Protein AF-E1LUX3-F1 (afdb_monomer_lite)

Organism: NCBI:txid585204

Sequence (200 aa):
MYLLKSELNSGFEKSIFRSESENSVDIVNDEGTEPNSVEKDSDSKGNRDYLYRIAYVKHIKENLKLERTELFEKSEIKELEKLLNSLKEKLDIGSKVTEKNYQYAIADCIEEIRYLFKSVDYKYENELRILRYANLDPSNDKIKIDKTSGIGKLYVERENSIQIDEVIFGPKFPNPEYVTPLLKLLDKKINYKKSTIKFR

Structure (mmCIF, N/CA/C/O backbone):
data_AF-E1LUX3-F1
#
_entry.id   AF-E1LUX3-F1
#
loop_
_atom_site.group_PDB
_atom_site.id
_atom_site.type_symbol
_atom_site.label_atom_id
_atom_site.label_alt_id
_atom_site.label_comp_id
_atom_site.label_asym_id
_atom_site.label_entity_id
_atom_site.label_seq_id
_atom_site.pdbx_PDB_ins_code
_atom_site.Cartn_x
_atom_site.Cartn_y
_atom_site.Cartn_z
_atom_site.occupancy
_atom_site.B_iso_or_equiv
_atom_site.auth_seq_id
_atom_site.auth_comp_id
_atom_site.auth_asym_id
_atom_site.auth_atom_id
_atom_site.pdbx_PDB_model_num
ATOM 1 N N . MET A 1 1 ? -46.053 -35.267 4.283 1.00 33.91 1 MET A N 1
ATOM 2 C CA . MET A 1 1 ? -44.669 -34.980 4.711 1.00 33.91 1 MET A CA 1
ATOM 3 C C . MET A 1 1 ? -44.509 -33.460 4.671 1.00 33.91 1 MET A C 1
ATOM 5 O O . MET A 1 1 ? -44.602 -32.917 3.584 1.00 33.91 1 MET A O 1
ATOM 9 N N . TYR A 1 2 ? -44.503 -32.832 5.859 1.00 27.88 2 TYR A N 1
ATOM 10 C CA . TYR A 1 2 ? -44.213 -31.429 6.265 1.00 27.88 2 TYR A CA 1
ATOM 11 C C . TYR A 1 2 ? -44.130 -30.325 5.166 1.00 27.88 2 TYR A C 1
ATOM 13 O O . TYR A 1 2 ? -43.315 -30.453 4.264 1.00 27.88 2 TYR A O 1
ATOM 21 N N . LEU A 1 3 ? -44.997 -29.284 5.087 1.00 28.95 3 LEU A N 1
ATOM 22 C CA . LEU A 1 3 ? -45.127 -28.036 5.910 1.00 28.95 3 LEU A CA 1
ATOM 23 C C . LEU A 1 3 ? -43.760 -27.347 6.152 1.00 28.95 3 LEU A C 1
ATOM 25 O O . LEU A 1 3 ? -42.894 -27.975 6.740 1.00 28.95 3 LEU A O 1
ATOM 29 N N . LEU A 1 4 ? -43.462 -26.110 5.716 1.00 26.47 4 LEU A N 1
ATOM 30 C CA . LEU A 1 4 ? -44.158 -24.828 5.934 1.00 26.47 4 LEU A CA 1
ATOM 31 C C . LEU A 1 4 ? -43.726 -23.741 4.916 1.00 26.47 4 LEU A C 1
ATOM 33 O O . LEU A 1 4 ? -42.556 -23.645 4.557 1.00 26.47 4 LEU A O 1
ATOM 37 N N . LYS A 1 5 ? -44.675 -22.868 4.546 1.00 31.38 5 LYS A N 1
ATOM 38 C CA . LYS A 1 5 ? -44.425 -21.479 4.116 1.00 31.38 5 LYS A CA 1
ATOM 39 C C . LYS A 1 5 ? -43.970 -20.652 5.327 1.00 31.38 5 LYS A C 1
ATOM 41 O O . LYS A 1 5 ? -44.545 -20.809 6.401 1.00 31.38 5 LYS A O 1
ATOM 46 N N . SER A 1 6 ? -43.078 -19.688 5.118 1.00 28.38 6 SER A N 1
ATOM 47 C CA . SER A 1 6 ? -42.999 -18.485 5.955 1.00 28.38 6 SER A CA 1
ATOM 48 C C . SER A 1 6 ? -42.586 -17.285 5.106 1.00 28.38 6 SER A C 1
ATOM 50 O O . SER A 1 6 ? -41.442 -17.174 4.670 1.00 28.38 6 SER A O 1
ATOM 52 N N . GLU A 1 7 ? -43.560 -16.411 4.871 1.00 32.22 7 GLU A N 1
ATOM 53 C CA . GLU A 1 7 ? -43.361 -14.999 4.565 1.00 32.22 7 GLU A CA 1
ATOM 54 C C . GLU A 1 7 ? -42.618 -14.341 5.735 1.00 32.22 7 GLU A C 1
ATOM 56 O O . GLU A 1 7 ? -42.993 -14.538 6.890 1.00 32.22 7 GLU A O 1
ATOM 61 N N . LEU A 1 8 ? -41.602 -13.531 5.442 1.00 25.59 8 LEU A N 1
ATOM 62 C CA . LEU A 1 8 ? -41.133 -12.490 6.353 1.00 25.59 8 LEU A CA 1
ATOM 63 C C . LEU A 1 8 ? -40.978 -11.191 5.563 1.00 25.59 8 LEU A C 1
ATOM 65 O O . LEU A 1 8 ? -39.904 -10.834 5.089 1.00 25.59 8 LEU A O 1
ATOM 69 N N . ASN A 1 9 ? -42.103 -10.485 5.453 1.00 30.17 9 ASN A N 1
ATOM 70 C CA . ASN A 1 9 ? -42.103 -9.036 5.582 1.00 30.17 9 ASN A CA 1
ATOM 71 C C . ASN A 1 9 ? -41.589 -8.696 6.988 1.00 30.17 9 ASN A C 1
ATOM 73 O O . ASN A 1 9 ? -42.216 -9.066 7.978 1.00 30.17 9 ASN A O 1
ATOM 77 N N . SER A 1 10 ? -40.499 -7.943 7.084 1.00 30.36 10 SER A N 1
ATOM 78 C CA . SER A 1 10 ? -40.216 -7.136 8.270 1.00 30.36 10 SER A CA 1
ATOM 79 C C . SER A 1 10 ? -39.930 -5.714 7.812 1.00 30.36 10 SER A C 1
ATOM 81 O O . SER A 1 10 ? -38.799 -5.362 7.473 1.00 30.36 10 SER A O 1
ATOM 83 N N . GLY A 1 11 ? -40.994 -4.913 7.760 1.00 30.73 11 GLY A N 1
ATOM 84 C CA . GLY A 1 11 ? -40.878 -3.467 7.699 1.00 30.73 11 GLY A CA 1
ATOM 85 C C . GLY A 1 11 ? -40.145 -2.965 8.939 1.00 30.73 11 GLY A C 1
ATOM 86 O O . GLY A 1 11 ? -40.483 -3.329 10.062 1.00 30.73 11 GLY A O 1
ATOM 87 N N . PHE A 1 12 ? -39.147 -2.117 8.726 1.00 28.59 12 PHE A N 1
ATOM 88 C CA . PHE A 1 1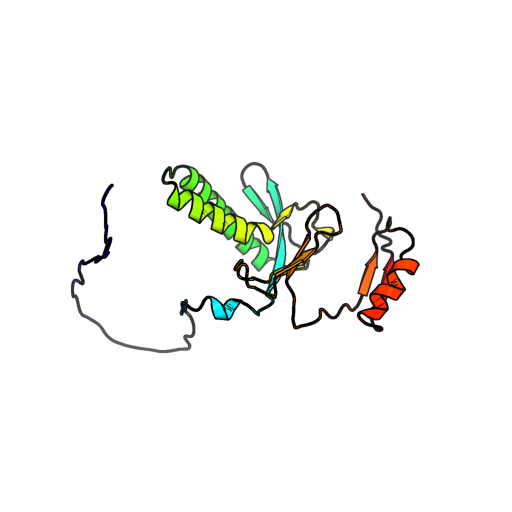2 ? -38.698 -1.177 9.740 1.00 28.59 12 PHE A CA 1
ATOM 89 C C . PHE A 1 12 ? -39.252 0.194 9.359 1.00 28.59 12 PHE A C 1
ATOM 91 O O . PHE A 1 12 ? -38.568 1.018 8.758 1.00 28.59 12 PHE A O 1
ATOM 98 N N . GLU A 1 13 ? -40.517 0.434 9.709 1.00 32.78 13 GLU A N 1
ATOM 99 C CA . GLU A 1 13 ? -40.954 1.793 10.002 1.00 32.78 13 GLU A CA 1
ATOM 100 C C . GLU A 1 13 ? -40.231 2.233 11.281 1.00 32.78 13 GLU A C 1
ATOM 102 O O . GLU A 1 13 ? -40.440 1.677 12.358 1.00 32.78 13 GLU A O 1
ATOM 107 N N . LYS A 1 14 ? -39.358 3.236 11.171 1.00 31.44 14 LYS A N 1
ATOM 108 C CA . LYS A 1 14 ? -39.012 4.093 12.306 1.00 31.44 14 LYS A CA 1
ATOM 109 C C . LYS A 1 14 ? -39.656 5.449 12.075 1.00 31.44 14 LYS A C 1
ATOM 111 O O . LYS A 1 14 ? -39.065 6.368 11.521 1.00 31.44 14 LYS A O 1
ATOM 116 N N . SER A 1 15 ? -40.899 5.535 12.529 1.00 29.48 15 SER A N 1
ATOM 117 C CA . SER A 1 15 ? -41.471 6.752 13.088 1.00 29.48 15 SER A CA 1
ATOM 118 C C . SER A 1 15 ? -40.520 7.349 14.133 1.00 29.48 15 SER A C 1
ATOM 120 O O . SER A 1 15 ? -39.972 6.575 14.920 1.00 29.48 15 SER A O 1
ATOM 122 N N . ILE A 1 16 ? -40.393 8.682 14.196 1.00 26.58 16 ILE A N 1
ATOM 123 C CA . ILE A 1 16 ? -40.659 9.516 15.395 1.00 26.58 16 ILE A CA 1
ATOM 124 C C . ILE A 1 16 ? -40.038 10.925 15.253 1.00 26.58 16 ILE A C 1
ATOM 126 O O . ILE A 1 16 ? -38.827 11.102 15.272 1.00 26.58 16 ILE A O 1
ATOM 130 N N . PHE A 1 17 ? -40.962 11.893 15.185 1.00 26.02 17 PHE A N 1
ATOM 131 C CA . PHE A 1 17 ? -40.945 13.274 15.690 1.00 26.02 17 PHE A CA 1
ATOM 132 C C . PHE A 1 17 ? -40.104 14.348 14.981 1.00 26.02 17 PHE A C 1
ATOM 134 O O . PHE A 1 17 ? -38.917 14.535 15.223 1.00 26.02 17 PHE A O 1
ATOM 141 N N . ARG A 1 18 ? -40.824 15.174 14.212 1.00 25.89 18 ARG A N 1
ATOM 142 C CA . ARG A 1 18 ? -40.464 16.554 13.885 1.00 25.89 18 ARG A CA 1
ATOM 143 C C . ARG A 1 18 ? -41.218 17.460 14.864 1.00 25.89 18 ARG A C 1
ATOM 145 O O . ARG A 1 18 ? -42.437 17.557 14.777 1.00 25.89 18 ARG A O 1
ATOM 152 N N . SER A 1 19 ? -40.516 18.060 15.822 1.00 28.06 19 SER A N 1
ATOM 153 C CA . SER A 1 19 ? -41.028 19.216 16.562 1.00 28.06 19 SER A CA 1
ATOM 154 C C . SER A 1 19 ? -40.737 20.473 15.749 1.00 28.06 19 SER A C 1
ATOM 156 O O . SER A 1 19 ? -39.587 20.732 15.390 1.00 28.06 19 SER A O 1
ATOM 158 N N . GLU A 1 20 ? -41.789 21.217 15.440 1.00 28.77 20 GLU A N 1
ATOM 159 C CA . GLU A 1 20 ? -41.740 22.553 14.860 1.00 28.77 20 GLU A CA 1
ATOM 160 C C . GLU A 1 20 ? -41.155 23.551 15.867 1.00 28.77 20 GLU A C 1
ATOM 162 O O . GLU A 1 20 ? -41.582 23.608 17.019 1.00 28.77 20 GLU A O 1
ATOM 167 N N . SER A 1 21 ? -40.218 24.379 15.413 1.00 29.88 21 SER A N 1
ATOM 168 C CA . SER A 1 21 ? -40.120 25.768 15.860 1.00 29.88 21 SER A CA 1
ATOM 169 C C . SER A 1 21 ? -39.461 26.586 14.754 1.00 29.88 21 SER A C 1
ATOM 171 O O . SER A 1 21 ? -38.297 26.370 14.412 1.00 29.88 21 SER A O 1
ATOM 173 N N . GLU A 1 22 ? -40.260 27.473 14.174 1.00 27.78 22 GLU A N 1
ATOM 174 C CA . GLU A 1 22 ? -39.907 28.476 13.176 1.00 27.78 22 GLU A CA 1
ATOM 175 C C . GLU A 1 22 ? -39.096 29.641 13.780 1.00 27.78 22 GLU A C 1
ATOM 177 O O . GLU A 1 22 ? -39.062 29.822 14.999 1.00 27.78 22 GLU A O 1
ATOM 182 N N . ASN A 1 23 ? -38.562 30.471 12.870 1.00 26.73 23 ASN A N 1
ATOM 183 C CA . ASN A 1 23 ? -37.841 31.751 13.013 1.00 26.73 23 ASN A CA 1
ATOM 184 C C . ASN A 1 23 ? -36.305 31.606 13.062 1.00 26.73 23 ASN A C 1
ATOM 186 O O . ASN A 1 23 ? -35.773 30.932 13.930 1.00 26.73 23 ASN A O 1
ATOM 190 N N . SER A 1 24 ? -35.502 32.209 12.181 1.00 28.41 24 SER A N 1
ATOM 191 C CA . SER A 1 24 ? -35.719 33.363 11.301 1.00 28.41 24 SER A CA 1
ATOM 192 C C . SER A 1 24 ? -34.680 33.414 10.165 1.00 28.41 24 SER A C 1
ATOM 194 O O . SER A 1 24 ? -33.498 33.151 10.367 1.00 28.41 24 SER A O 1
ATOM 196 N N . VAL A 1 25 ? -35.185 33.806 9.000 1.00 27.53 25 VAL A N 1
ATOM 197 C CA . VAL A 1 25 ? -34.572 34.347 7.767 1.00 27.53 25 VAL A CA 1
ATOM 198 C C . VAL A 1 25 ? -33.696 35.588 8.126 1.00 27.53 25 VAL A C 1
ATOM 200 O O . VAL A 1 25 ? -34.057 36.285 9.069 1.00 27.53 25 VAL A O 1
ATOM 203 N N . ASP A 1 26 ? -32.486 35.873 7.606 1.00 26.05 26 ASP A N 1
ATOM 204 C CA . ASP A 1 26 ? -32.101 36.246 6.227 1.00 26.05 26 ASP A CA 1
ATOM 205 C C . ASP A 1 26 ? -30.550 36.307 6.024 1.00 26.05 26 ASP A C 1
ATOM 207 O O . ASP A 1 26 ? -29.838 36.915 6.822 1.00 26.05 26 ASP A O 1
ATOM 211 N N . ILE A 1 27 ? -30.080 35.671 4.935 1.00 31.03 27 ILE A N 1
ATOM 212 C CA . ILE A 1 27 ? -29.173 36.106 3.831 1.00 31.03 27 ILE A CA 1
ATOM 213 C C . ILE A 1 27 ? -27.893 36.935 4.121 1.00 31.03 27 ILE A C 1
ATOM 215 O O . ILE A 1 27 ? -28.005 38.056 4.591 1.00 31.03 27 ILE A O 1
ATOM 219 N N . VAL A 1 28 ? -26.707 36.457 3.666 1.00 26.78 28 VAL A N 1
ATOM 220 C CA . VAL A 1 28 ? -25.905 36.980 2.510 1.00 26.78 28 VAL A CA 1
ATOM 221 C C . VAL A 1 28 ? -24.871 35.923 2.046 1.00 26.78 28 VAL A C 1
ATOM 223 O O . VAL A 1 28 ? -24.173 35.320 2.855 1.00 26.78 28 VAL A O 1
ATOM 226 N N . ASN A 1 29 ? -24.816 35.712 0.726 1.00 29.88 29 ASN A N 1
ATOM 227 C CA . ASN A 1 29 ? -24.028 34.743 -0.052 1.00 29.88 29 ASN A CA 1
ATOM 228 C C . ASN A 1 29 ? -22.505 34.997 -0.053 1.00 29.88 29 ASN A C 1
ATOM 230 O O . ASN A 1 29 ? -22.117 36.159 -0.126 1.00 29.88 29 ASN A O 1
ATOM 234 N N . ASP A 1 30 ? -21.681 33.936 -0.134 1.00 27.03 30 ASP A N 1
ATOM 235 C CA . ASP A 1 30 ? -20.764 33.727 -1.277 1.00 27.03 30 ASP A CA 1
ATOM 236 C C . ASP A 1 30 ? -20.200 32.282 -1.338 1.00 27.03 30 ASP A C 1
ATOM 238 O O . ASP A 1 30 ? -19.842 31.702 -0.316 1.00 27.03 30 ASP A O 1
ATOM 242 N N . GLU A 1 31 ? -20.187 31.720 -2.550 1.00 31.59 31 GLU A N 1
ATOM 243 C CA . GLU A 1 31 ? -19.568 30.466 -3.037 1.00 31.59 31 GLU A CA 1
ATOM 244 C C . GLU A 1 31 ? -19.538 29.215 -2.131 1.00 31.59 31 GLU A C 1
ATOM 246 O O . GLU A 1 31 ? -18.510 28.777 -1.613 1.00 31.59 31 GLU A O 1
ATOM 251 N N . GLY A 1 32 ? -20.684 28.534 -2.065 1.00 28.12 32 GLY A N 1
ATOM 252 C CA . GLY A 1 32 ? -20.757 27.123 -1.700 1.00 28.12 32 GLY A CA 1
ATOM 253 C C . GLY A 1 32 ? -20.741 26.221 -2.933 1.00 28.12 32 GLY A C 1
ATOM 254 O O . GLY A 1 32 ? -21.602 26.342 -3.800 1.00 28.12 32 GLY A O 1
ATOM 255 N N . THR A 1 33 ? -19.840 25.242 -2.977 1.00 29.11 33 THR A N 1
ATOM 256 C CA . THR A 1 33 ? -20.206 23.892 -3.429 1.00 29.11 33 THR A CA 1
ATOM 257 C C . THR A 1 33 ? -19.330 22.866 -2.724 1.00 29.11 33 THR A C 1
ATOM 259 O O . THR A 1 33 ? -18.200 22.622 -3.119 1.00 29.11 33 THR A O 1
ATOM 262 N N . GLU A 1 34 ? -19.875 22.315 -1.648 1.00 41.22 34 GLU A N 1
ATOM 263 C CA . GLU A 1 34 ? -19.852 20.911 -1.212 1.00 41.22 34 GLU A CA 1
ATOM 264 C C . GLU A 1 34 ? -20.734 20.900 0.054 1.00 41.22 34 GLU A C 1
ATOM 266 O O . GLU A 1 34 ? -20.631 21.841 0.848 1.00 41.22 34 GLU A O 1
ATOM 271 N N . PRO A 1 35 ? -21.639 19.920 0.259 1.00 40.66 35 PRO A N 1
ATOM 272 C CA . PRO A 1 35 ? -21.226 18.518 0.293 1.00 40.66 35 PRO A CA 1
ATOM 273 C C . PRO A 1 35 ? -22.259 17.477 -0.202 1.00 40.66 35 PRO A C 1
ATOM 275 O O . PRO A 1 35 ? -23.469 17.669 -0.148 1.00 40.66 35 PRO A O 1
ATOM 278 N N . ASN A 1 36 ? -21.737 16.299 -0.553 1.00 37.62 36 ASN A N 1
ATOM 279 C CA . ASN A 1 36 ? -22.378 14.979 -0.458 1.00 37.62 36 ASN A CA 1
ATOM 280 C C . ASN A 1 36 ? -23.752 14.760 -1.128 1.00 37.62 36 ASN A C 1
ATOM 282 O O . ASN A 1 36 ? -24.799 14.898 -0.496 1.00 37.62 36 ASN A O 1
ATOM 286 N N . SER A 1 37 ? -23.738 14.126 -2.302 1.00 34.12 37 SER A N 1
ATOM 287 C CA . SER A 1 37 ? -24.683 13.043 -2.595 1.00 34.12 37 SER A CA 1
ATOM 288 C C . SER A 1 37 ? -23.919 11.716 -2.634 1.00 34.12 37 SER A C 1
ATOM 290 O O . SER A 1 37 ? -23.238 11.366 -3.594 1.00 34.12 37 SER A O 1
ATOM 292 N N . VAL A 1 38 ? -24.006 10.954 -1.540 1.00 43.28 38 VAL A N 1
ATOM 293 C CA . VAL A 1 38 ? -23.711 9.515 -1.569 1.00 43.28 38 VAL A CA 1
ATOM 294 C C . VAL A 1 38 ? -24.867 8.871 -2.330 1.00 43.28 38 VAL A C 1
ATOM 296 O O . VAL A 1 38 ? -25.843 8.405 -1.743 1.00 43.28 38 VAL A O 1
ATOM 299 N N . GLU A 1 39 ? -24.799 8.939 -3.656 1.00 33.28 39 GLU A N 1
ATOM 300 C CA . GLU A 1 39 ? -25.717 8.229 -4.531 1.00 33.28 39 GLU A CA 1
ATOM 301 C C . GLU A 1 39 ? -25.454 6.731 -4.409 1.00 33.28 39 GLU A C 1
ATOM 303 O O . GLU A 1 39 ? -24.336 6.229 -4.569 1.00 33.28 39 GLU A O 1
ATOM 308 N N . LYS A 1 40 ? -26.529 6.019 -4.074 1.00 37.97 40 LYS A N 1
ATOM 309 C CA . LYS A 1 40 ? -26.645 4.571 -4.175 1.00 37.97 40 LYS A CA 1
ATOM 310 C C . LYS A 1 40 ? -26.607 4.178 -5.653 1.00 37.97 40 LYS A C 1
ATOM 312 O O . LYS A 1 40 ? -27.642 3.859 -6.206 1.00 37.97 40 LYS A O 1
ATOM 317 N N . ASP A 1 41 ? -25.418 4.183 -6.239 1.00 33.47 41 ASP A N 1
ATOM 318 C CA . ASP A 1 41 ? -25.104 3.492 -7.489 1.00 33.47 41 ASP A CA 1
ATOM 319 C C . ASP A 1 41 ? -23.702 2.896 -7.350 1.00 33.47 41 ASP A C 1
ATOM 321 O O . ASP A 1 41 ? -22.679 3.496 -7.703 1.00 33.47 41 ASP A O 1
ATOM 325 N N . SER A 1 42 ? -23.651 1.683 -6.795 1.00 44.97 42 SER A N 1
ATOM 326 C CA . SER A 1 42 ? -22.441 0.856 -6.704 1.00 44.97 42 SER A CA 1
ATOM 327 C C . SER A 1 42 ? -21.799 0.570 -8.068 1.00 44.97 42 SER A C 1
ATOM 329 O O . SER A 1 42 ? -20.633 0.180 -8.120 1.00 44.97 42 SER A O 1
ATOM 331 N N . ASP A 1 43 ? -22.513 0.830 -9.164 1.00 43.16 43 ASP A N 1
ATOM 332 C CA . ASP A 1 43 ? -22.042 0.629 -10.534 1.00 43.16 43 ASP A CA 1
ATOM 333 C C . ASP A 1 43 ? -21.101 1.753 -11.016 1.00 43.16 43 ASP A C 1
ATOM 335 O O . ASP A 1 43 ? -20.251 1.532 -11.881 1.00 43.16 43 ASP A O 1
ATOM 339 N N . SER A 1 44 ? -21.142 2.944 -10.401 1.00 48.31 44 SER A N 1
ATOM 340 C CA . SER A 1 44 ? -20.337 4.110 -10.822 1.00 48.31 44 SER A CA 1
ATOM 341 C C . SER A 1 44 ? -18.900 4.148 -10.260 1.00 48.31 44 SER A C 1
ATOM 343 O O . SER A 1 44 ? -18.071 4.971 -10.675 1.00 48.31 44 SER A O 1
ATOM 345 N N . LYS A 1 45 ? -18.558 3.259 -9.315 1.00 53.00 45 LYS A N 1
ATOM 346 C CA . LYS A 1 45 ? -17.171 3.078 -8.832 1.00 53.00 45 LYS A CA 1
ATOM 347 C C . LYS A 1 45 ? -16.361 2.092 -9.685 1.00 53.00 45 LYS A C 1
ATOM 349 O O . LYS A 1 45 ? -15.137 2.088 -9.591 1.00 53.00 45 LYS A O 1
ATOM 354 N N . GLY A 1 46 ? -17.010 1.288 -10.533 1.00 54.06 46 GLY A N 1
ATOM 355 C CA . GLY A 1 46 ? -16.434 0.064 -11.109 1.00 54.06 46 GLY A CA 1
ATOM 356 C C . GLY A 1 46 ? -15.339 0.219 -12.173 1.00 54.06 46 GLY A C 1
ATOM 357 O O . GLY A 1 46 ? -14.769 -0.789 -12.584 1.00 54.06 46 GLY A O 1
ATOM 358 N N . ASN A 1 47 ? -15.029 1.437 -12.629 1.00 60.06 47 ASN A N 1
ATOM 359 C CA . ASN A 1 47 ? -14.083 1.669 -13.732 1.00 60.06 47 ASN A CA 1
ATOM 360 C C . ASN A 1 47 ? -13.084 2.813 -13.494 1.00 60.06 47 ASN A C 1
ATOM 362 O O . ASN A 1 47 ? -12.383 3.205 -14.425 1.00 60.06 47 ASN A O 1
ATOM 366 N N . ARG A 1 48 ? -13.002 3.367 -12.278 1.00 68.94 48 ARG A N 1
ATOM 367 C CA . ARG A 1 48 ? -12.039 4.435 -11.976 1.00 68.94 48 ARG A CA 1
ATOM 368 C C . ARG A 1 48 ? -10.813 3.867 -11.280 1.00 68.94 48 ARG A C 1
ATOM 370 O O . ARG A 1 48 ? -10.917 3.189 -10.262 1.00 68.94 48 ARG A O 1
ATOM 377 N N . ASP A 1 49 ? -9.658 4.165 -11.857 1.00 76.38 49 ASP A N 1
ATOM 378 C CA . ASP A 1 49 ? -8.369 3.885 -11.249 1.00 76.38 49 ASP A CA 1
ATOM 379 C C . ASP A 1 49 ? -8.024 5.059 -10.326 1.00 76.38 49 ASP A C 1
ATOM 381 O O . ASP A 1 49 ? -7.923 6.201 -10.778 1.00 76.38 49 ASP A O 1
ATOM 385 N N . TYR A 1 50 ? -7.854 4.787 -9.035 1.00 79.50 50 TYR A N 1
ATOM 386 C CA . TYR A 1 50 ? -7.490 5.809 -8.057 1.00 79.50 50 TYR A CA 1
ATOM 387 C C . TYR A 1 50 ? -6.022 5.654 -7.679 1.00 79.50 50 TYR A C 1
ATOM 389 O O . TYR A 1 50 ? -5.596 4.578 -7.254 1.00 79.50 50 TYR A O 1
ATOM 397 N N . LEU A 1 51 ? -5.253 6.732 -7.839 1.00 85.25 51 LEU A N 1
ATOM 398 C CA . LEU A 1 51 ? -3.854 6.787 -7.436 1.00 85.25 51 LEU A CA 1
ATOM 399 C C . LEU A 1 51 ? -3.755 7.236 -5.977 1.00 85.25 51 LEU A C 1
ATOM 401 O O . LEU A 1 51 ? -4.160 8.340 -5.621 1.00 85.25 51 LEU A O 1
ATOM 405 N N . TYR A 1 52 ? -3.172 6.386 -5.146 1.00 89.25 52 TYR A N 1
ATOM 406 C CA . TYR A 1 52 ? -2.972 6.612 -3.727 1.00 89.25 52 TYR A CA 1
ATOM 407 C C . TYR A 1 52 ? -1.495 6.792 -3.398 1.00 89.25 52 TYR A C 1
ATOM 409 O O . TYR A 1 52 ? -0.628 6.077 -3.908 1.00 89.25 52 TYR A O 1
ATOM 417 N N . ARG A 1 53 ? -1.233 7.728 -2.484 1.00 92.06 53 ARG A N 1
ATOM 418 C CA . ARG A 1 53 ? 0.075 7.949 -1.864 1.00 92.06 53 ARG A CA 1
ATOM 419 C C . ARG A 1 53 ? 0.181 7.115 -0.594 1.00 92.06 53 ARG A C 1
ATOM 421 O O . ARG A 1 53 ? -0.750 7.121 0.209 1.00 92.06 53 ARG A O 1
ATOM 428 N N . ILE A 1 54 ? 1.305 6.430 -0.398 1.00 93.19 54 ILE A N 1
ATOM 429 C CA . ILE A 1 54 ? 1.513 5.588 0.783 1.00 93.19 54 ILE A CA 1
ATOM 430 C C . ILE A 1 54 ? 2.203 6.368 1.893 1.00 93.19 54 ILE A C 1
ATOM 432 O O . ILE A 1 54 ? 3.287 6.922 1.708 1.00 93.19 54 ILE A O 1
ATOM 436 N N . ALA A 1 55 ? 1.569 6.389 3.065 1.00 94.19 55 ALA A N 1
ATOM 437 C CA . ALA A 1 55 ? 2.126 6.991 4.265 1.00 94.19 55 ALA A CA 1
ATOM 438 C C . ALA A 1 55 ? 2.946 5.965 5.060 1.00 94.19 55 ALA A C 1
ATOM 440 O O . ALA A 1 55 ? 2.552 4.811 5.249 1.00 94.19 55 ALA A O 1
ATOM 441 N N . TYR A 1 56 ? 4.100 6.400 5.560 1.00 94.06 56 TYR A N 1
ATOM 442 C CA . TYR A 1 56 ? 5.046 5.524 6.239 1.00 94.06 56 TYR A CA 1
ATOM 443 C C . TYR A 1 56 ? 4.973 5.711 7.749 1.00 94.06 56 TYR A C 1
ATOM 445 O O . TYR A 1 56 ? 5.314 6.767 8.284 1.00 94.06 56 TYR A O 1
ATOM 453 N N . VAL A 1 57 ? 4.524 4.666 8.434 1.00 92.69 57 VAL A N 1
ATOM 454 C CA . VAL A 1 57 ? 4.243 4.665 9.866 1.00 92.69 57 VAL A CA 1
ATOM 455 C C . VAL A 1 57 ? 5.458 4.169 10.634 1.00 92.69 57 VAL A C 1
ATOM 457 O O . VAL A 1 57 ? 6.026 3.112 10.348 1.00 92.69 57 VAL A O 1
ATOM 460 N N . LYS A 1 58 ? 5.823 4.916 11.670 1.00 90.38 58 LYS A N 1
ATOM 461 C CA . LYS A 1 58 ? 6.760 4.509 12.706 1.00 90.38 58 LYS A CA 1
ATOM 462 C C . LYS A 1 58 ? 5.984 4.281 13.996 1.00 90.38 58 LYS A C 1
ATOM 464 O O . LYS A 1 58 ? 5.400 5.210 14.552 1.00 90.38 58 LYS A O 1
ATOM 469 N N . HIS A 1 59 ? 6.007 3.047 14.487 1.00 77.62 59 HIS A N 1
ATOM 470 C CA . HIS A 1 59 ? 5.416 2.731 15.780 1.00 77.62 59 HIS A CA 1
ATOM 471 C C . HIS A 1 59 ? 6.333 3.240 16.897 1.00 77.62 59 HIS A C 1
ATOM 473 O O . HIS A 1 59 ? 7.464 2.771 17.045 1.00 77.62 59 HIS A O 1
ATOM 479 N N . ILE A 1 60 ? 5.866 4.207 17.686 1.00 75.56 60 ILE A N 1
ATOM 480 C CA . ILE A 1 60 ? 6.607 4.729 18.835 1.00 75.56 60 ILE A CA 1
ATOM 481 C C . ILE A 1 60 ? 5.735 4.524 20.062 1.00 75.56 60 ILE A C 1
ATOM 483 O O . ILE A 1 60 ? 4.896 5.367 20.324 1.00 75.56 60 ILE A O 1
ATOM 487 N N . LYS A 1 61 ? 5.959 3.424 20.797 1.00 69.38 61 LYS A N 1
ATOM 488 C CA . LYS A 1 61 ? 5.310 3.024 22.068 1.00 69.38 61 LYS A CA 1
ATOM 489 C C . LYS A 1 61 ? 3.830 3.428 22.235 1.00 69.38 61 LYS A C 1
ATOM 491 O O . LYS A 1 61 ? 2.980 2.554 22.169 1.00 69.38 61 LYS A O 1
ATOM 496 N N . GLU A 1 62 ? 3.540 4.703 22.475 1.00 70.81 62 GLU A N 1
ATOM 497 C CA . GLU A 1 62 ? 2.209 5.245 22.766 1.00 70.81 62 GLU A CA 1
ATOM 498 C C . GLU A 1 62 ? 1.490 5.856 21.545 1.00 70.81 62 GLU A C 1
ATOM 500 O O . GLU A 1 62 ? 0.262 5.786 21.477 1.00 70.81 62 GLU A O 1
ATOM 505 N N . ASN A 1 63 ? 2.225 6.385 20.556 1.00 77.75 63 ASN A N 1
ATOM 506 C CA . ASN A 1 63 ? 1.666 7.125 19.419 1.00 77.75 63 ASN A CA 1
ATOM 507 C C . ASN A 1 63 ? 2.144 6.597 18.061 1.00 77.75 63 ASN A C 1
ATOM 509 O O . ASN A 1 63 ? 3.256 6.075 17.901 1.00 77.75 63 ASN A O 1
ATOM 513 N N . LEU A 1 64 ? 1.295 6.789 17.054 1.00 87.38 64 LEU A N 1
ATOM 514 C CA . LEU A 1 64 ? 1.648 6.566 15.661 1.00 87.38 64 LEU A CA 1
ATOM 515 C C . LEU A 1 64 ? 2.290 7.842 15.130 1.00 87.38 64 LEU A C 1
ATOM 517 O O . LEU A 1 64 ? 1.684 8.912 15.174 1.00 87.38 64 LEU A O 1
ATOM 521 N N . LYS A 1 65 ? 3.522 7.728 14.634 1.00 92.56 65 LYS A N 1
ATOM 522 C CA . LYS A 1 65 ? 4.218 8.834 13.979 1.00 92.56 65 LYS A CA 1
ATOM 523 C C . LYS A 1 65 ? 4.352 8.545 12.497 1.00 92.56 65 LYS A C 1
ATOM 525 O O . LYS A 1 65 ? 4.675 7.416 12.125 1.00 92.56 65 LYS A O 1
ATOM 530 N N . LEU A 1 66 ? 4.153 9.557 11.665 1.00 93.50 66 LEU A N 1
ATOM 531 C CA . LEU A 1 66 ? 4.363 9.441 10.231 1.00 93.50 66 LEU A CA 1
ATOM 532 C C . LEU A 1 66 ? 5.706 10.054 9.843 1.00 93.50 66 LEU A C 1
ATOM 534 O O . LEU A 1 66 ? 6.084 11.141 10.283 1.00 93.50 66 LEU A O 1
ATOM 538 N N . GLU A 1 67 ? 6.455 9.336 9.017 1.00 91.69 67 GLU A N 1
ATOM 539 C CA . GLU A 1 67 ? 7.672 9.865 8.421 1.00 91.69 67 GLU A CA 1
ATOM 540 C C . GLU A 1 67 ? 7.314 10.633 7.149 1.00 91.69 67 GLU A C 1
ATOM 542 O O . GLU A 1 67 ? 6.629 10.121 6.263 1.00 91.69 67 GLU A O 1
ATOM 547 N N . ARG A 1 68 ? 7.818 11.864 7.038 1.00 90.62 68 ARG A N 1
ATOM 548 C CA . ARG A 1 68 ? 7.658 12.653 5.819 1.00 90.62 68 ARG A CA 1
ATOM 549 C C . ARG A 1 68 ? 8.497 12.060 4.685 1.00 90.62 68 ARG A C 1
ATOM 551 O O . ARG A 1 68 ? 9.703 11.873 4.840 1.00 90.62 68 ARG A O 1
ATOM 558 N N . THR A 1 69 ? 7.863 11.865 3.536 1.00 89.31 69 THR A N 1
ATOM 559 C CA . THR A 1 69 ? 8.511 11.547 2.257 1.00 89.31 69 THR A CA 1
ATOM 560 C C . THR A 1 69 ? 8.310 12.686 1.260 1.00 89.31 69 THR A C 1
ATOM 562 O O . THR A 1 69 ? 7.676 13.695 1.570 1.00 89.31 69 THR A O 1
ATOM 565 N N . GLU A 1 70 ? 8.851 12.531 0.055 1.00 88.38 70 GLU A N 1
ATOM 566 C CA . GLU A 1 70 ? 8.677 13.488 -1.045 1.00 88.38 70 GLU A CA 1
ATOM 567 C C . GLU A 1 70 ? 7.228 13.546 -1.555 1.00 88.38 70 GLU A C 1
ATOM 569 O O . GLU A 1 70 ? 6.837 14.528 -2.174 1.00 88.38 70 GLU A O 1
ATOM 574 N N . LEU A 1 71 ? 6.413 12.528 -1.246 1.00 89.56 71 LEU A N 1
ATOM 575 C CA . LEU A 1 71 ? 5.015 12.442 -1.673 1.00 89.56 71 LEU A CA 1
ATOM 576 C C . LEU A 1 71 ? 4.070 13.355 -0.876 1.00 89.56 71 LEU A C 1
ATOM 578 O O . LEU A 1 71 ? 2.933 13.556 -1.302 1.00 89.56 71 LEU A O 1
ATOM 582 N N . PHE A 1 72 ? 4.507 13.876 0.276 1.00 93.12 72 PHE A N 1
ATOM 583 C CA . PHE A 1 72 ? 3.661 14.653 1.180 1.00 93.12 72 PHE A CA 1
ATOM 584 C C . PHE A 1 72 ? 4.299 15.980 1.585 1.00 93.12 72 PHE A C 1
ATOM 586 O O . PHE A 1 72 ? 5.474 16.076 1.983 1.00 93.12 72 PHE A O 1
ATOM 593 N N . GLU A 1 73 ? 3.475 17.019 1.591 1.00 94.31 73 GLU A N 1
ATOM 594 C CA . GLU A 1 73 ? 3.834 18.274 2.219 1.00 94.31 73 GLU A CA 1
ATOM 595 C C . GLU A 1 73 ? 3.929 18.133 3.743 1.00 94.31 73 GLU A C 1
ATOM 597 O O . GLU A 1 73 ? 3.388 17.225 4.381 1.00 94.31 73 GLU A O 1
ATOM 602 N N . LYS A 1 74 ? 4.655 19.065 4.367 1.00 93.94 74 LYS A N 1
ATOM 603 C CA . LYS A 1 74 ? 4.844 19.059 5.824 1.00 93.94 74 LYS A CA 1
ATOM 604 C C . LYS A 1 74 ? 3.536 19.330 6.581 1.00 93.94 74 LYS A C 1
ATOM 606 O O . LYS A 1 74 ? 3.405 18.891 7.721 1.00 93.94 74 LYS A O 1
ATOM 611 N N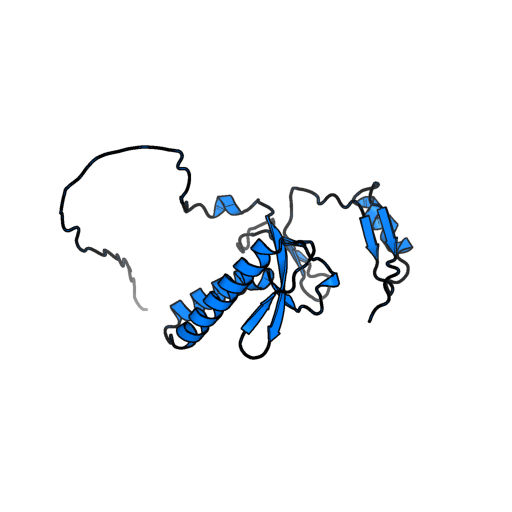 . SER A 1 75 ? 2.624 20.098 5.995 1.00 94.88 75 SER A N 1
ATOM 612 C CA . SER A 1 75 ? 1.271 20.357 6.504 1.00 94.88 75 SER A CA 1
ATOM 613 C C . SER A 1 75 ? 0.424 19.088 6.431 1.00 94.88 75 SER A C 1
ATOM 615 O O . SER A 1 75 ? -0.045 18.626 7.468 1.00 94.88 75 SER A O 1
ATOM 617 N N . GLU A 1 76 ? 0.338 18.482 5.244 1.00 94.88 76 GLU A N 1
ATOM 618 C CA . GLU A 1 76 ? -0.434 17.258 4.989 1.00 94.88 76 GLU A CA 1
ATOM 619 C C . GLU A 1 76 ? -0.042 16.124 5.942 1.00 94.88 76 GLU A C 1
ATOM 621 O O . GLU A 1 76 ? -0.901 15.519 6.580 1.00 94.88 76 GLU A O 1
ATOM 626 N N . ILE A 1 77 ? 1.262 15.855 6.102 1.00 94.06 77 ILE A N 1
ATOM 627 C CA . ILE A 1 77 ? 1.717 14.741 6.948 1.00 94.06 77 ILE A CA 1
ATOM 628 C C . ILE A 1 77 ? 1.364 14.953 8.426 1.00 94.06 77 ILE A C 1
ATOM 630 O O . ILE A 1 77 ? 1.039 13.999 9.129 1.00 94.06 77 ILE A O 1
ATOM 634 N N . LYS A 1 78 ? 1.392 16.205 8.902 1.00 94.06 78 LYS A N 1
ATOM 635 C CA . LYS A 1 78 ? 1.020 16.549 10.281 1.00 94.06 78 LYS A CA 1
ATOM 636 C C . LYS A 1 78 ? -0.473 16.374 10.515 1.00 94.06 78 LYS A C 1
ATOM 638 O O . LYS A 1 78 ? -0.872 15.898 11.575 1.00 94.06 78 LYS A O 1
ATOM 643 N N . GLU A 1 79 ? -1.286 16.786 9.551 1.00 95.56 79 GLU A N 1
ATOM 644 C CA . GLU A 1 79 ? -2.732 16.621 9.624 1.00 95.56 79 GLU A CA 1
ATOM 645 C C . GLU A 1 79 ? -3.115 15.139 9.590 1.00 95.56 79 GLU A C 1
ATOM 647 O O . GLU A 1 79 ? -3.867 14.682 10.451 1.00 95.56 79 GLU A O 1
ATOM 652 N N . LEU A 1 80 ? -2.507 14.362 8.689 1.00 94.38 80 LEU A N 1
ATOM 653 C CA . LEU A 1 80 ? -2.716 12.920 8.608 1.00 94.38 80 LEU A CA 1
ATOM 654 C C . LEU A 1 80 ? -2.294 12.203 9.900 1.00 94.38 80 LEU A C 1
ATOM 656 O O . LEU A 1 80 ? -3.015 11.332 10.379 1.00 94.38 80 LEU A O 1
ATOM 660 N N . GLU A 1 81 ? -1.171 12.594 10.509 1.00 93.62 81 GLU A N 1
ATOM 661 C CA . GLU A 1 81 ? -0.731 12.053 11.803 1.00 93.62 81 GLU A CA 1
ATOM 662 C C . GLU A 1 81 ? -1.737 12.367 12.924 1.00 93.62 81 GLU A C 1
ATOM 664 O O . GLU A 1 81 ? -2.038 11.501 13.749 1.00 93.62 81 GLU A O 1
ATOM 669 N N . LYS A 1 82 ? -2.311 13.577 12.938 1.00 94.00 82 LYS A N 1
ATOM 670 C CA . LYS A 1 82 ? -3.358 13.958 13.898 1.00 94.00 82 LYS A CA 1
ATOM 671 C C . LYS A 1 82 ? -4.626 13.121 13.707 1.00 94.00 82 LYS A C 1
ATOM 673 O O . LYS A 1 82 ? -5.172 12.616 14.689 1.00 94.00 82 LYS A O 1
ATOM 678 N N . LEU A 1 83 ? -5.081 12.954 12.464 1.00 94.25 83 LEU A N 1
ATOM 679 C CA . LEU A 1 83 ? -6.253 12.137 12.137 1.00 94.25 83 LEU A CA 1
ATOM 680 C C . LEU A 1 83 ? -6.035 10.668 12.512 1.00 94.25 83 LEU A C 1
ATOM 682 O O . LEU A 1 83 ? -6.915 10.056 13.113 1.00 94.25 83 LEU A O 1
ATOM 686 N N . LEU A 1 84 ? -4.852 10.120 12.226 1.00 92.12 84 LEU A N 1
ATOM 687 C CA . LEU A 1 84 ? -4.512 8.731 12.525 1.00 92.12 84 LEU A CA 1
ATOM 688 C C . LEU A 1 84 ? -4.476 8.455 14.035 1.00 92.12 84 LEU A C 1
ATOM 690 O O . LEU A 1 84 ? -5.002 7.438 14.484 1.00 92.12 84 LEU A O 1
ATOM 694 N N . ASN A 1 85 ? -3.907 9.363 14.833 1.00 90.94 85 ASN A N 1
ATOM 695 C CA . ASN A 1 85 ? -3.920 9.217 16.290 1.00 90.94 85 ASN A CA 1
ATOM 696 C C . ASN A 1 85 ? -5.332 9.398 16.872 1.00 90.94 85 ASN A C 1
ATOM 698 O O . ASN A 1 85 ? -5.724 8.625 17.741 1.00 90.94 85 ASN A O 1
ATOM 702 N N . SER A 1 86 ? -6.141 10.322 16.338 1.00 91.50 86 SER A N 1
ATOM 703 C CA . SER A 1 86 ? -7.553 10.442 16.738 1.00 91.50 86 SER A CA 1
ATOM 704 C C . SER A 1 86 ? -8.358 9.182 16.400 1.00 91.50 86 SER A C 1
ATOM 706 O O . SER A 1 86 ? -9.194 8.745 17.191 1.00 91.50 86 SER A O 1
ATOM 708 N N . LEU A 1 87 ? -8.090 8.564 15.245 1.00 90.31 87 LEU A N 1
ATOM 709 C CA . LEU A 1 87 ? -8.677 7.279 14.883 1.00 90.31 87 LEU A CA 1
ATOM 710 C C . LEU A 1 87 ? -8.249 6.189 15.872 1.00 90.31 87 LEU A C 1
ATOM 712 O O . LEU A 1 87 ? -9.114 5.487 16.383 1.00 90.31 87 LEU A O 1
ATOM 716 N N . LYS A 1 88 ? -6.953 6.082 16.194 1.00 88.00 88 LYS A N 1
ATOM 717 C CA . LYS A 1 88 ? -6.443 5.128 17.193 1.00 88.00 88 LYS A CA 1
ATOM 718 C C . LYS A 1 88 ? -7.163 5.272 18.535 1.00 88.00 88 LYS A C 1
ATOM 720 O O . LYS A 1 88 ? -7.644 4.276 19.057 1.00 88.00 88 LYS A O 1
ATOM 725 N N . GLU A 1 89 ? -7.304 6.486 19.061 1.00 88.56 89 GLU A N 1
ATOM 726 C CA . GLU A 1 89 ? -8.025 6.730 20.321 1.00 88.56 89 GLU A CA 1
ATOM 727 C C . GLU A 1 89 ? -9.487 6.267 20.251 1.00 88.56 89 GLU A C 1
ATOM 729 O O . GLU A 1 89 ? -9.986 5.600 21.161 1.00 88.56 89 GLU A O 1
ATOM 734 N N . LYS A 1 90 ? -10.180 6.575 19.148 1.00 87.06 90 LYS A N 1
ATOM 735 C CA . LYS A 1 90 ? -11.564 6.132 18.931 1.00 87.06 90 LYS A CA 1
ATOM 736 C C . LYS A 1 90 ? -11.672 4.613 18.812 1.00 87.06 90 LYS A C 1
ATOM 738 O O . LYS A 1 90 ? -12.646 4.052 19.303 1.00 87.06 90 LYS A O 1
ATOM 743 N N . LEU A 1 91 ? -10.694 3.948 18.199 1.00 86.44 91 LEU A N 1
ATOM 744 C CA . LEU A 1 91 ? -10.634 2.487 18.110 1.00 86.44 91 LEU A CA 1
ATOM 745 C C . LEU A 1 91 ? -10.308 1.845 19.458 1.00 86.44 91 LEU A C 1
ATOM 747 O O . LEU A 1 91 ? -10.916 0.836 19.795 1.00 86.44 91 LEU A O 1
ATOM 751 N N . ASP A 1 92 ? -9.416 2.436 20.252 1.00 83.19 92 ASP A N 1
ATOM 752 C CA . ASP A 1 92 ? -9.110 1.974 21.609 1.00 83.19 92 ASP A CA 1
ATOM 753 C C . ASP A 1 92 ? -10.384 2.024 22.479 1.00 83.19 92 ASP A C 1
ATOM 755 O O . ASP A 1 92 ? -10.675 1.086 23.223 1.00 83.19 92 ASP A O 1
ATOM 759 N N . ILE A 1 93 ? -11.216 3.063 22.330 1.00 78.44 93 ILE A N 1
ATOM 760 C CA . ILE A 1 93 ? -12.553 3.130 22.948 1.00 78.44 93 ILE A CA 1
ATOM 761 C C . ILE A 1 93 ? -13.499 2.091 22.326 1.00 78.44 93 ILE A C 1
ATOM 763 O O . ILE A 1 93 ? -14.168 1.357 23.054 1.00 78.44 93 ILE A O 1
ATOM 767 N N . GLY A 1 94 ? -13.536 2.007 20.994 1.00 72.12 94 GLY A N 1
ATOM 768 C CA . GLY A 1 94 ? -14.374 1.088 20.222 1.00 72.12 94 GLY A CA 1
ATOM 769 C C . GLY A 1 94 ? -14.078 -0.389 20.484 1.00 72.12 94 GLY A C 1
ATOM 770 O O . GLY A 1 94 ? -14.980 -1.211 20.390 1.00 72.12 94 GLY A O 1
ATOM 771 N N . SER A 1 95 ? -12.863 -0.733 20.915 1.00 72.44 95 SER A N 1
ATOM 772 C CA . SER A 1 95 ? -12.480 -2.091 21.322 1.00 72.44 95 SER A CA 1
ATOM 773 C C . SER A 1 95 ? -13.297 -2.613 22.511 1.00 72.44 95 SER A C 1
ATOM 775 O O . SER A 1 95 ? -13.397 -3.820 22.720 1.00 72.44 95 SER A O 1
ATOM 777 N N . LYS A 1 96 ? -13.926 -1.705 23.270 1.00 81.88 96 LYS A N 1
ATOM 778 C CA . LYS A 1 96 ? -14.841 -2.029 24.371 1.00 81.88 96 LYS A CA 1
ATOM 779 C C . LYS A 1 96 ? -16.255 -2.364 23.890 1.00 81.88 96 LYS A C 1
ATOM 781 O O . LYS A 1 96 ? -17.053 -2.859 24.682 1.00 81.88 96 LYS A O 1
ATOM 786 N N . VAL A 1 97 ? -16.583 -2.094 22.624 1.00 82.94 97 VAL A N 1
ATOM 787 C CA . VAL A 1 97 ? -17.868 -2.461 22.020 1.00 82.94 97 VAL A CA 1
ATOM 788 C C . VAL A 1 97 ? -17.880 -3.967 21.789 1.00 82.94 97 VAL A C 1
ATOM 790 O O . VAL A 1 97 ? -17.052 -4.506 21.060 1.00 82.94 97 VAL A O 1
ATOM 793 N N . THR A 1 98 ? -18.832 -4.659 22.408 1.00 84.69 98 THR A N 1
ATOM 794 C CA . THR A 1 98 ? -18.985 -6.122 22.313 1.00 84.69 98 THR A CA 1
ATOM 795 C C . THR A 1 98 ? -19.949 -6.552 21.209 1.00 84.69 98 THR A C 1
ATOM 797 O O . THR A 1 98 ? -20.017 -7.728 20.852 1.00 84.69 98 THR A O 1
ATOM 800 N N . GLU A 1 99 ? -20.696 -5.602 20.648 1.00 90.62 99 GLU A N 1
ATOM 801 C CA . GLU A 1 99 ? -21.655 -5.839 19.578 1.00 90.62 99 GLU A CA 1
ATOM 802 C C . GLU A 1 99 ? -20.950 -6.193 18.264 1.00 90.62 99 GLU A C 1
ATOM 804 O O . GLU A 1 99 ? -20.246 -5.388 17.650 1.00 90.62 99 GLU A O 1
ATOM 809 N N . LYS A 1 100 ? -21.196 -7.420 17.804 1.00 88.19 100 LYS A N 1
ATOM 810 C CA . LYS A 1 100 ? -20.521 -8.042 16.661 1.00 88.19 100 LYS A CA 1
ATOM 811 C C . LYS A 1 100 ? -20.645 -7.244 15.354 1.00 88.19 100 LYS A C 1
ATOM 813 O O . LYS A 1 100 ? -19.677 -7.146 14.608 1.00 88.19 100 LYS A O 1
ATOM 818 N N . ASN A 1 101 ? -21.805 -6.640 15.093 1.00 87.06 101 ASN A N 1
ATOM 819 C CA . ASN A 1 101 ? -22.034 -5.859 13.871 1.00 87.06 101 ASN A CA 1
ATOM 820 C C . ASN A 1 101 ? -21.125 -4.624 13.797 1.00 87.06 101 ASN A C 1
ATOM 822 O O . ASN A 1 101 ? -20.561 -4.339 12.744 1.00 87.06 101 ASN A O 1
ATOM 826 N N . TYR A 1 102 ? -20.939 -3.922 14.918 1.00 86.19 102 TYR A N 1
ATOM 827 C CA . TYR A 1 102 ? -20.050 -2.763 14.972 1.00 86.19 102 TYR A CA 1
ATOM 828 C C . TYR A 1 102 ? -18.582 -3.167 14.869 1.00 86.19 102 TYR A C 1
ATOM 830 O O . TYR A 1 102 ? -17.820 -2.492 14.185 1.00 86.19 102 TYR A O 1
ATOM 838 N N . GLN A 1 103 ? -18.187 -4.286 15.482 1.00 86.38 103 GLN A N 1
ATOM 839 C CA . GLN A 1 103 ? -16.827 -4.810 15.331 1.00 86.38 103 GLN A CA 1
ATOM 840 C C . GLN A 1 103 ? -16.498 -5.121 13.867 1.00 86.38 103 GLN A C 1
ATOM 842 O O . GLN A 1 103 ? -15.412 -4.772 13.410 1.00 86.38 103 GLN A O 1
ATOM 847 N N . TYR A 1 104 ? -17.435 -5.721 13.125 1.00 87.94 104 TYR A N 1
ATOM 848 C CA . TYR A 1 104 ? -17.251 -5.976 11.695 1.00 87.94 104 TYR A CA 1
ATOM 849 C C . TYR A 1 104 ? -17.161 -4.695 10.878 1.00 87.94 104 TYR A C 1
ATOM 851 O O . TYR A 1 104 ? -16.206 -4.536 10.130 1.00 87.94 104 TYR A O 1
ATOM 859 N N . ALA A 1 105 ? -18.075 -3.746 11.086 1.00 87.44 105 ALA A N 1
ATOM 860 C CA . ALA A 1 105 ? -18.016 -2.463 10.391 1.00 87.44 105 ALA A CA 1
ATOM 861 C C . ALA A 1 105 ? -16.695 -1.717 10.657 1.00 87.44 105 ALA A C 1
ATOM 863 O O . ALA A 1 105 ? -16.116 -1.130 9.748 1.00 87.44 105 ALA A O 1
ATOM 864 N N . ILE A 1 106 ? -16.186 -1.763 11.893 1.00 87.31 106 ILE A N 1
ATOM 865 C CA . ILE A 1 106 ? -14.881 -1.188 12.233 1.00 87.31 106 ILE A CA 1
ATOM 866 C C . ILE A 1 106 ? -13.760 -1.940 11.507 1.00 87.31 106 ILE A C 1
ATOM 868 O O . ILE A 1 106 ? -12.900 -1.297 10.914 1.00 87.31 106 ILE A O 1
ATOM 872 N N . ALA A 1 107 ? -13.757 -3.274 11.540 1.00 86.62 107 ALA A N 1
ATOM 873 C CA . ALA A 1 107 ? -12.730 -4.080 10.887 1.00 86.62 107 ALA A CA 1
ATOM 874 C C . ALA A 1 107 ? -12.674 -3.829 9.372 1.00 86.62 107 ALA A C 1
ATOM 876 O O . ALA A 1 107 ? -11.586 -3.602 8.847 1.00 86.62 107 ALA A O 1
ATOM 877 N N . ASP A 1 108 ? -13.827 -3.785 8.705 1.00 86.00 108 ASP A N 1
ATOM 878 C CA . ASP A 1 108 ? -13.927 -3.513 7.269 1.00 86.00 108 ASP A CA 1
ATOM 879 C C . ASP A 1 108 ? -13.352 -2.129 6.934 1.00 86.00 108 ASP A C 1
ATOM 881 O O . ASP A 1 108 ? -12.481 -2.008 6.072 1.00 86.00 108 ASP A O 1
ATOM 885 N N . CYS A 1 109 ? -13.732 -1.092 7.692 1.00 86.94 109 CYS A N 1
ATOM 886 C CA . CYS A 1 109 ? -13.171 0.253 7.538 1.00 86.94 109 CYS A CA 1
ATOM 887 C C . CYS A 1 109 ? -11.647 0.289 7.741 1.00 86.94 109 CYS A C 1
ATOM 889 O O . CYS A 1 109 ? -10.942 1.023 7.047 1.00 86.94 109 CYS A O 1
ATOM 891 N N . ILE A 1 110 ? -11.120 -0.477 8.702 1.00 88.62 110 ILE A N 1
ATOM 892 C CA . ILE A 1 110 ? -9.676 -0.536 8.953 1.00 88.62 110 ILE A CA 1
ATOM 893 C C . ILE A 1 110 ? -8.949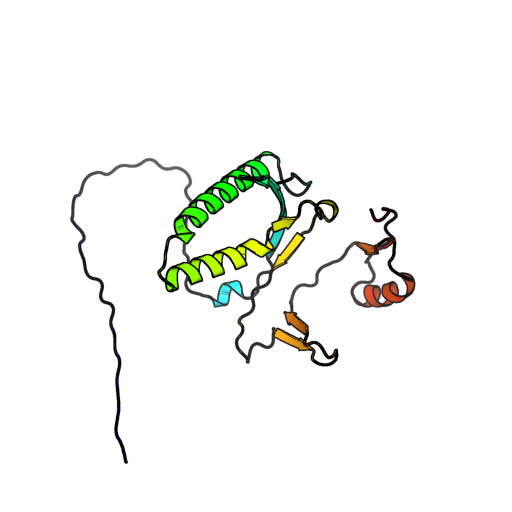 -1.246 7.821 1.00 88.62 110 ILE A C 1
ATOM 895 O O . ILE A 1 110 ? -7.903 -0.759 7.396 1.00 88.62 110 ILE A O 1
ATOM 899 N N . GLU A 1 111 ? -9.491 -2.344 7.302 1.00 85.94 111 GLU A N 1
ATOM 900 C CA . GLU A 1 111 ? -8.908 -3.035 6.154 1.00 85.94 111 GLU A CA 1
ATOM 901 C C . GLU A 1 111 ? -8.892 -2.148 4.905 1.00 85.94 111 GLU A C 1
ATOM 903 O O . GLU A 1 111 ? -7.880 -2.131 4.206 1.00 85.94 111 GLU A O 1
ATOM 908 N N . GLU A 1 112 ? -9.922 -1.328 4.666 1.00 83.44 112 GLU A N 1
ATOM 909 C CA . GLU A 1 112 ? -9.923 -0.381 3.542 1.00 83.44 112 GLU A CA 1
ATOM 910 C C . GLU A 1 112 ? -8.750 0.606 3.603 1.00 83.44 112 GLU A C 1
ATOM 912 O O . GLU A 1 112 ? -8.041 0.804 2.612 1.00 83.44 112 GLU A O 1
ATOM 917 N N . ILE A 1 113 ? -8.497 1.202 4.771 1.00 87.81 113 ILE A N 1
ATOM 918 C CA . ILE A 1 113 ? -7.426 2.197 4.913 1.00 87.81 113 ILE A CA 1
ATOM 919 C C . ILE A 1 113 ? -6.051 1.563 5.132 1.00 87.81 113 ILE A C 1
ATOM 921 O O . ILE A 1 113 ? -5.037 2.215 4.885 1.00 87.81 113 ILE A O 1
ATOM 925 N N . ARG A 1 114 ? -5.977 0.302 5.581 1.00 88.62 114 ARG A N 1
ATOM 926 C CA . ARG A 1 114 ? -4.718 -0.399 5.888 1.00 88.62 114 ARG A CA 1
ATOM 927 C C . ARG A 1 114 ? -3.772 -0.412 4.695 1.00 88.62 114 ARG A C 1
ATOM 929 O O . ARG A 1 114 ? -2.562 -0.258 4.863 1.00 88.62 114 ARG A O 1
ATOM 936 N N . TYR A 1 115 ? -4.320 -0.530 3.487 1.00 86.62 115 TYR A N 1
ATOM 937 C CA . TYR A 1 115 ? -3.564 -0.495 2.237 1.00 86.62 115 TYR A CA 1
ATOM 938 C C . TYR A 1 115 ? -2.979 0.882 1.898 1.00 86.62 115 TYR A C 1
ATOM 940 O O . TYR A 1 115 ? -2.287 1.006 0.892 1.00 86.62 115 TYR A O 1
ATOM 948 N N . LEU A 1 116 ? -3.207 1.915 2.701 1.00 91.31 116 LEU A N 1
ATOM 949 C CA . LEU A 1 116 ? -2.626 3.243 2.495 1.00 91.31 116 LEU A CA 1
ATOM 950 C C . LEU A 1 116 ? -1.395 3.490 3.378 1.00 91.31 116 LEU A C 1
ATOM 952 O O . LEU A 1 116 ? -0.754 4.536 3.270 1.00 91.31 116 LEU A O 1
ATOM 956 N N . PHE A 1 117 ? -1.028 2.517 4.217 1.00 92.19 117 PHE A N 1
ATOM 957 C CA . PHE A 1 117 ? 0.074 2.630 5.166 1.00 92.19 117 PHE A CA 1
ATOM 958 C C . PHE A 1 117 ? 1.106 1.507 5.002 1.00 92.19 117 PHE A C 1
ATOM 960 O O . PHE A 1 117 ? 0.787 0.379 4.620 1.00 92.19 117 PHE A O 1
ATOM 967 N N . LYS A 1 118 ? 2.369 1.806 5.324 1.00 91.75 118 LYS A N 1
ATOM 968 C CA . LYS A 1 118 ? 3.475 0.833 5.358 1.00 91.75 118 LYS A CA 1
ATOM 969 C C . LYS A 1 118 ? 4.448 1.155 6.492 1.00 91.75 118 LYS A C 1
ATOM 971 O O . LYS A 1 118 ? 4.460 2.277 6.991 1.00 91.75 118 LYS A O 1
ATOM 976 N N . SER A 1 119 ? 5.277 0.193 6.905 1.00 90.25 119 SER A N 1
ATOM 977 C CA . SER A 1 119 ? 6.352 0.468 7.874 1.00 90.25 119 SER A CA 1
ATOM 978 C C . SER A 1 119 ? 7.356 1.473 7.305 1.00 90.25 119 SER A C 1
ATOM 980 O O . SER A 1 119 ? 7.721 1.393 6.130 1.00 90.25 119 SER A O 1
ATOM 982 N N . VAL A 1 120 ? 7.860 2.362 8.163 1.00 92.12 120 VAL A N 1
ATOM 983 C CA . VAL A 1 120 ? 8.937 3.318 7.859 1.00 92.12 120 VAL A CA 1
ATOM 984 C C . VAL A 1 120 ? 10.199 2.672 7.286 1.00 92.12 120 VAL A C 1
ATOM 986 O O . VAL A 1 120 ? 10.936 3.329 6.552 1.00 92.12 120 VAL A O 1
ATOM 989 N N . ASP A 1 121 ? 10.429 1.385 7.548 1.00 88.50 121 ASP A N 1
ATOM 990 C CA . ASP A 1 121 ? 11.571 0.648 6.997 1.00 88.50 121 ASP A CA 1
ATOM 991 C C . ASP A 1 121 ? 11.554 0.604 5.465 1.00 88.50 121 ASP A C 1
ATOM 993 O O . ASP A 1 121 ? 12.608 0.513 4.847 1.00 88.50 121 ASP A O 1
ATOM 997 N N . TYR A 1 122 ? 10.377 0.747 4.851 1.00 87.31 122 TYR A N 1
ATOM 998 C CA . TYR A 1 122 ? 10.177 0.729 3.400 1.00 87.31 122 TYR A CA 1
ATOM 999 C C . TYR A 1 122 ? 10.054 2.127 2.782 1.00 87.31 122 TYR A C 1
ATOM 1001 O O . TYR A 1 122 ? 9.684 2.256 1.617 1.00 87.31 122 TYR A O 1
ATOM 1009 N N . LYS A 1 123 ? 10.352 3.199 3.532 1.00 87.38 123 LYS A N 1
ATOM 1010 C CA . LYS A 1 123 ? 10.154 4.583 3.057 1.00 87.38 123 LYS A CA 1
ATOM 1011 C C . LYS A 1 123 ? 10.925 4.937 1.787 1.00 87.38 123 LYS A C 1
ATOM 1013 O O . LYS A 1 123 ? 10.528 5.837 1.062 1.00 87.38 123 LYS A O 1
ATOM 1018 N N . TYR A 1 124 ? 12.032 4.242 1.530 1.00 81.50 124 TYR A N 1
ATOM 1019 C CA . TYR A 1 124 ? 12.872 4.465 0.354 1.00 81.50 124 TYR A CA 1
ATOM 1020 C C . TYR A 1 124 ? 12.187 4.070 -0.960 1.00 81.50 124 TYR A C 1
ATOM 1022 O O . TYR A 1 124 ? 12.690 4.416 -2.023 1.00 81.50 124 TYR A O 1
ATOM 1030 N N . GLU A 1 125 ? 11.078 3.330 -0.903 1.00 84.31 125 GLU A N 1
ATOM 1031 C CA . GLU A 1 125 ? 10.339 2.919 -2.094 1.00 84.31 125 GLU A CA 1
ATOM 1032 C C . GLU A 1 125 ? 9.509 4.056 -2.698 1.00 84.31 125 GLU A C 1
ATOM 1034 O O . GLU A 1 125 ? 9.204 3.984 -3.884 1.00 84.31 125 GLU A O 1
ATOM 1039 N N . ASN A 1 126 ? 9.154 5.088 -1.911 1.00 84.25 126 ASN A N 1
ATOM 1040 C CA . ASN A 1 126 ? 8.242 6.166 -2.324 1.00 84.25 126 ASN A CA 1
ATOM 1041 C C . ASN A 1 126 ? 7.016 5.616 -3.087 1.00 84.25 126 ASN A C 1
ATOM 1043 O O . ASN A 1 126 ? 6.696 6.042 -4.196 1.00 84.25 126 ASN A O 1
ATOM 1047 N N . GLU A 1 127 ? 6.365 4.616 -2.490 1.00 87.38 127 GLU A N 1
ATOM 1048 C CA . GLU A 1 127 ? 5.358 3.780 -3.138 1.00 87.38 127 GLU A CA 1
ATOM 1049 C C . GLU A 1 127 ? 4.077 4.573 -3.455 1.00 87.38 127 GLU A C 1
ATOM 1051 O O . GLU A 1 127 ? 3.533 5.294 -2.612 1.00 87.38 127 GLU A O 1
ATOM 1056 N N . LEU A 1 128 ? 3.564 4.380 -4.671 1.00 88.06 128 LEU A N 1
ATOM 1057 C CA . LEU A 1 128 ? 2.225 4.779 -5.092 1.00 88.06 128 LEU A CA 1
ATOM 1058 C C . LEU A 1 128 ? 1.419 3.520 -5.413 1.00 88.06 128 LEU A C 1
ATOM 1060 O O . LEU A 1 128 ? 1.944 2.580 -6.013 1.00 88.06 128 LEU A O 1
ATOM 1064 N N . ARG A 1 129 ? 0.136 3.499 -5.047 1.00 86.06 129 ARG A N 1
ATOM 1065 C CA . ARG A 1 129 ? -0.774 2.388 -5.363 1.00 86.06 129 ARG A CA 1
ATOM 1066 C C . ARG A 1 129 ? -1.868 2.854 -6.296 1.00 86.06 129 ARG A C 1
ATOM 1068 O O . ARG A 1 129 ? -2.449 3.908 -6.083 1.00 86.06 129 ARG A O 1
ATOM 1075 N N . ILE A 1 130 ? -2.185 2.042 -7.295 1.00 82.56 130 ILE A N 1
ATOM 1076 C CA . ILE A 1 130 ? -3.423 2.189 -8.054 1.00 82.56 130 ILE A CA 1
ATOM 1077 C C . ILE A 1 130 ? -4.385 1.143 -7.512 1.00 82.56 130 ILE A C 1
ATOM 1079 O O . ILE A 1 130 ? -4.123 -0.052 -7.652 1.00 82.56 130 ILE A O 1
ATOM 1083 N N . LEU A 1 131 ? -5.466 1.581 -6.868 1.00 78.44 131 LEU A N 1
ATOM 1084 C CA . LEU A 1 131 ? -6.516 0.672 -6.414 1.00 78.44 131 LEU A CA 1
ATOM 1085 C C . LEU A 1 131 ? -7.669 0.694 -7.412 1.00 78.44 131 LEU A C 1
ATOM 1087 O O . LEU A 1 131 ? -8.103 1.755 -7.866 1.00 78.44 131 LEU A O 1
ATOM 1091 N N . ARG A 1 132 ? -8.154 -0.505 -7.736 1.00 76.94 132 ARG A N 1
ATOM 1092 C CA . ARG A 1 132 ? -9.317 -0.728 -8.587 1.00 76.94 132 ARG A CA 1
ATOM 1093 C C . ARG A 1 132 ? -10.279 -1.648 -7.861 1.00 76.94 132 ARG A C 1
ATOM 1095 O O . ARG A 1 132 ? -9.905 -2.747 -7.459 1.00 76.94 132 ARG A O 1
ATOM 1102 N N . TYR A 1 133 ? -11.513 -1.188 -7.721 1.00 77.00 133 TYR A N 1
ATOM 1103 C CA . TYR A 1 133 ? -12.586 -1.974 -7.136 1.00 77.00 133 TYR A CA 1
ATOM 1104 C C . TYR A 1 133 ? -13.274 -2.778 -8.236 1.00 77.00 133 TYR A C 1
ATOM 1106 O O . TYR A 1 133 ? -13.621 -2.239 -9.287 1.00 77.00 133 TYR A O 1
ATOM 1114 N N . ALA A 1 134 ? -13.465 -4.069 -7.991 1.00 78.38 134 ALA A N 1
ATOM 1115 C CA . ALA A 1 134 ? -14.210 -4.960 -8.866 1.00 78.38 134 ALA A CA 1
ATOM 1116 C C . ALA A 1 134 ? -15.220 -5.742 -8.025 1.00 78.38 134 ALA A C 1
ATOM 1118 O O . ALA A 1 134 ? -14.893 -6.196 -6.928 1.00 78.38 134 ALA A O 1
ATOM 1119 N N . ASN A 1 135 ? -16.443 -5.886 -8.534 1.00 79.12 135 ASN A N 1
ATOM 1120 C CA . ASN A 1 135 ? -17.468 -6.691 -7.879 1.00 79.12 135 ASN A CA 1
ATOM 1121 C C . ASN A 1 135 ? -17.034 -8.169 -7.874 1.00 79.12 135 ASN A C 1
ATOM 1123 O O . ASN A 1 135 ? -16.590 -8.674 -8.902 1.00 79.12 135 ASN A O 1
ATOM 1127 N N . LEU A 1 136 ? -17.167 -8.858 -6.741 1.00 81.06 136 LEU A N 1
ATOM 1128 C CA . LEU A 1 136 ? -16.826 -10.279 -6.594 1.00 81.06 136 LEU A CA 1
ATOM 1129 C C . LEU A 1 136 ? -17.900 -11.228 -7.156 1.00 81.06 136 LEU A C 1
ATOM 1131 O O . LEU A 1 136 ? -17.874 -12.422 -6.859 1.00 81.06 136 LEU A O 1
ATOM 1135 N N . ASP A 1 137 ? -18.843 -10.711 -7.946 1.00 81.00 137 ASP A N 1
ATOM 1136 C CA . ASP A 1 137 ? -19.810 -11.517 -8.684 1.00 81.00 137 ASP A CA 1
ATOM 1137 C C . ASP A 1 137 ? -19.085 -12.605 -9.507 1.00 81.00 137 ASP A C 1
ATOM 1139 O O . ASP A 1 137 ? -18.186 -12.276 -10.290 1.00 81.00 137 ASP A O 1
ATOM 1143 N N . PRO A 1 138 ? -19.454 -13.894 -9.363 1.00 78.56 138 PRO A N 1
ATOM 1144 C CA . PRO A 1 138 ? -18.894 -14.978 -10.164 1.00 78.56 138 PRO A CA 1
ATOM 1145 C C . PRO A 1 138 ? -18.974 -14.767 -11.683 1.00 78.56 138 PRO A C 1
ATOM 1147 O O . PRO A 1 138 ? -18.184 -15.375 -12.404 1.00 78.56 138 PRO A O 1
ATOM 1150 N N . SER A 1 139 ? -19.904 -13.942 -12.181 1.00 81.50 139 SER A N 1
ATOM 1151 C CA . SER A 1 139 ? -20.010 -13.607 -13.605 1.00 81.50 139 SER A CA 1
ATOM 1152 C C . SER A 1 139 ? -19.160 -12.408 -14.040 1.00 81.50 139 SER A C 1
ATOM 1154 O O . SER A 1 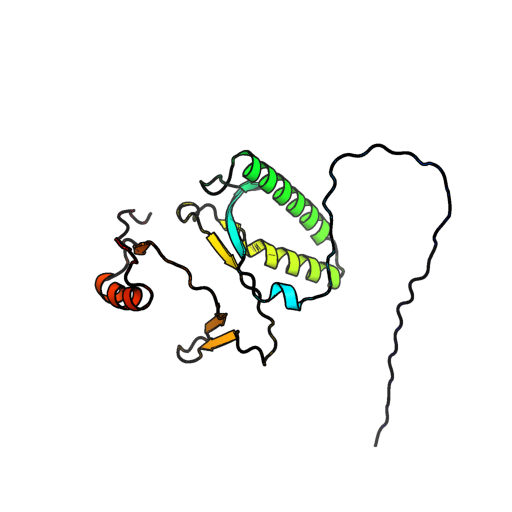139 ? -19.230 -12.023 -15.204 1.00 81.50 139 SER A O 1
ATOM 1156 N N . ASN A 1 140 ? -18.382 -11.790 -13.144 1.00 81.44 140 ASN A N 1
ATOM 1157 C CA . ASN A 1 140 ? -17.539 -10.646 -13.486 1.00 81.44 140 ASN A CA 1
ATOM 1158 C C . ASN A 1 140 ? -16.317 -11.078 -14.316 1.00 81.44 140 ASN A C 1
ATOM 1160 O O . ASN A 1 140 ? -15.361 -11.659 -13.802 1.00 81.44 140 ASN A O 1
ATOM 1164 N N . ASP A 1 141 ? -16.328 -10.722 -15.597 1.00 81.62 141 ASP A N 1
ATOM 1165 C CA . ASP A 1 141 ? -15.276 -11.016 -16.572 1.00 81.62 141 ASP A CA 1
ATOM 1166 C C . ASP A 1 141 ? -13.983 -10.208 -16.361 1.00 81.62 141 ASP A C 1
ATOM 1168 O O . ASP A 1 141 ? -12.912 -10.612 -16.824 1.00 81.62 141 ASP A O 1
ATOM 1172 N N . LYS A 1 142 ? -14.044 -9.109 -15.598 1.00 81.00 142 LYS A N 1
ATOM 1173 C CA . LYS A 1 142 ? -12.871 -8.289 -15.255 1.00 81.00 142 LYS A CA 1
ATOM 1174 C C . LYS A 1 142 ? -11.944 -8.982 -14.264 1.00 81.00 142 LYS A C 1
ATOM 1176 O O . LYS A 1 142 ? -10.776 -8.603 -14.174 1.00 81.00 142 LYS A O 1
ATOM 1181 N N . ILE A 1 143 ? -12.443 -9.953 -13.498 1.00 82.19 143 ILE A N 1
ATOM 1182 C CA . ILE A 1 143 ? -11.647 -10.714 -12.535 1.00 82.19 143 ILE A CA 1
ATOM 1183 C C . ILE A 1 143 ? -11.148 -11.991 -13.213 1.00 82.19 143 ILE A C 1
ATOM 1185 O O . ILE A 1 143 ? -11.913 -12.909 -13.497 1.00 82.19 143 ILE A O 1
ATOM 1189 N N . LYS A 1 144 ? -9.837 -12.083 -13.441 1.00 84.25 144 LYS A N 1
ATOM 1190 C CA . LYS A 1 144 ? -9.205 -13.260 -14.052 1.00 84.25 144 LYS A CA 1
ATOM 1191 C C . LYS A 1 144 ? -8.493 -14.084 -12.991 1.00 84.25 144 LYS A C 1
ATOM 1193 O O . LYS A 1 144 ? -7.747 -13.546 -12.175 1.00 84.25 144 LYS A O 1
ATOM 1198 N N . ILE A 1 145 ? -8.696 -15.399 -13.019 1.00 80.94 145 ILE A N 1
ATOM 1199 C CA . ILE A 1 145 ? -8.033 -16.345 -12.117 1.00 80.94 145 ILE A CA 1
ATOM 1200 C C . ILE A 1 145 ? -7.060 -17.195 -12.930 1.00 80.94 145 ILE A C 1
ATOM 1202 O O . ILE A 1 145 ? -7.479 -17.977 -13.781 1.00 80.94 145 ILE A O 1
ATOM 1206 N N . ASP A 1 146 ? -5.769 -17.090 -12.632 1.00 81.44 146 ASP A N 1
ATOM 1207 C CA . ASP A 1 146 ? -4.753 -18.004 -13.150 1.00 81.44 146 ASP A CA 1
ATOM 1208 C C . ASP A 1 146 ? -4.489 -19.115 -12.129 1.00 81.44 146 ASP A C 1
ATOM 1210 O O . ASP A 1 146 ? -4.028 -18.862 -11.016 1.00 81.44 146 ASP A O 1
ATOM 1214 N N . LYS A 1 147 ? -4.780 -20.360 -12.511 1.00 83.12 147 LYS A N 1
ATOM 1215 C CA . LYS A 1 147 ? -4.562 -21.555 -11.678 1.00 83.12 147 LYS A CA 1
ATOM 1216 C C . LYS A 1 147 ? -3.341 -22.372 -12.112 1.00 83.12 147 LYS A C 1
ATOM 1218 O O . LYS A 1 147 ? -3.037 -23.383 -11.486 1.00 83.12 147 LYS A O 1
ATOM 1223 N N . THR A 1 148 ? -2.635 -21.958 -13.165 1.00 80.75 148 THR A N 1
ATOM 1224 C CA . THR A 1 148 ? -1.537 -22.734 -13.770 1.00 80.75 148 THR A CA 1
ATOM 1225 C C . THR A 1 148 ? -0.294 -22.810 -12.883 1.00 80.75 148 THR A C 1
ATOM 1227 O O . THR A 1 148 ? 0.462 -23.773 -12.952 1.00 80.75 148 THR A O 1
ATOM 1230 N N . SER A 1 149 ? -0.100 -21.822 -12.003 1.00 68.81 149 SER A N 1
ATOM 1231 C CA . SER A 1 149 ? 1.098 -21.679 -11.164 1.00 68.81 149 SER A CA 1
ATOM 1232 C C . SER A 1 149 ? 1.076 -22.516 -9.867 1.00 68.81 149 SER A C 1
ATOM 1234 O O . SER A 1 149 ? 1.919 -22.296 -9.000 1.00 68.81 149 SER A O 1
ATOM 1236 N N . GLY A 1 150 ? 0.095 -23.406 -9.659 1.00 74.38 150 GLY A N 1
ATOM 1237 C CA . GLY A 1 150 ? -0.100 -24.166 -8.406 1.00 74.38 150 GLY A CA 1
ATOM 1238 C C . GLY A 1 150 ? -0.626 -23.334 -7.221 1.00 74.38 150 GLY A C 1
ATOM 1239 O O . GLY A 1 150 ? -1.303 -23.864 -6.345 1.00 74.38 150 GLY A O 1
ATOM 1240 N N . ILE A 1 151 ? -0.388 -22.020 -7.237 1.00 72.00 151 ILE A N 1
ATOM 1241 C CA . ILE A 1 151 ? -1.018 -21.005 -6.388 1.00 72.00 151 ILE A CA 1
ATOM 1242 C C . ILE A 1 151 ? -1.947 -20.184 -7.287 1.00 72.00 151 ILE A C 1
ATOM 1244 O O . ILE A 1 151 ? -1.497 -19.644 -8.300 1.00 72.00 151 ILE A O 1
ATOM 1248 N N . GLY A 1 152 ? -3.231 -20.099 -6.934 1.00 72.19 152 GLY A N 1
ATOM 1249 C CA . GLY A 1 152 ? -4.202 -19.296 -7.678 1.00 72.19 152 GLY A CA 1
ATOM 1250 C C . GLY A 1 152 ? -3.851 -17.810 -7.610 1.00 72.19 152 GLY A C 1
ATOM 1251 O O . GLY A 1 152 ? -3.782 -17.250 -6.517 1.00 72.19 152 GLY A O 1
ATOM 1252 N N . LYS A 1 153 ? -3.626 -17.170 -8.759 1.00 79.31 153 LYS A N 1
ATOM 1253 C CA . LYS A 1 153 ? -3.403 -15.721 -8.863 1.00 79.31 153 LYS A CA 1
ATOM 1254 C C . LYS A 1 153 ? -4.680 -15.044 -9.346 1.00 79.31 153 LYS A C 1
ATOM 1256 O O . LYS A 1 153 ? -5.316 -15.532 -10.278 1.00 79.31 153 LYS A O 1
ATOM 1261 N N . LEU A 1 154 ? -5.037 -13.930 -8.714 1.00 77.81 154 LEU A N 1
ATOM 1262 C CA . LEU A 1 154 ? -6.189 -13.106 -9.069 1.00 77.81 154 LEU A CA 1
ATOM 1263 C C . LEU A 1 154 ? -5.707 -11.828 -9.761 1.00 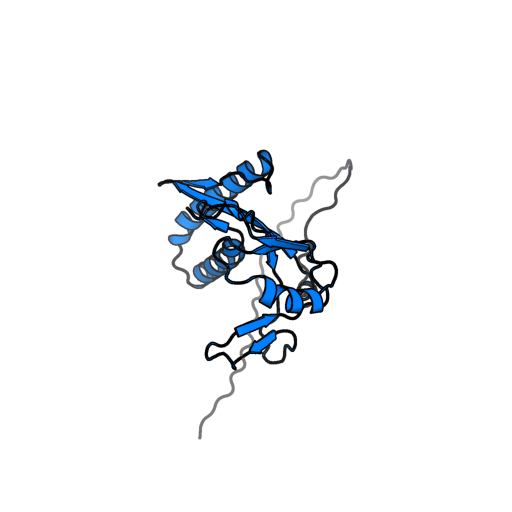77.81 154 LEU A C 1
ATOM 1265 O O . LEU A 1 154 ? -4.826 -11.144 -9.242 1.00 77.81 154 LEU A O 1
ATOM 1269 N N . TYR A 1 155 ? -6.294 -11.500 -10.905 1.00 79.62 155 TYR A N 1
ATOM 1270 C CA . TYR A 1 155 ? -6.006 -10.291 -11.670 1.00 79.62 155 TYR A CA 1
ATOM 1271 C C . TYR A 1 155 ? -7.288 -9.501 -11.895 1.00 79.62 155 TYR A C 1
ATOM 1273 O O . TYR A 1 155 ? -8.355 -10.088 -12.058 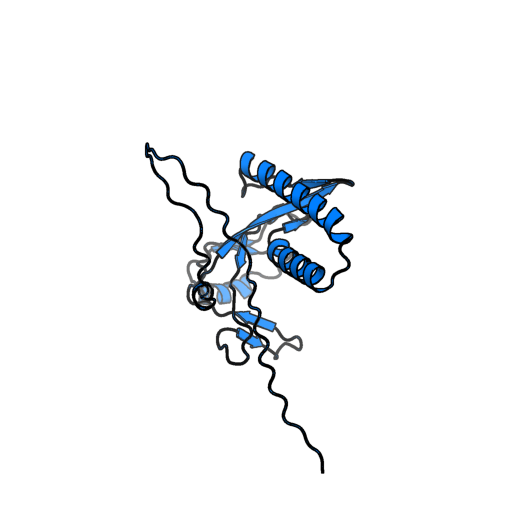1.00 79.62 155 TYR A O 1
ATOM 1281 N N . VAL A 1 156 ? -7.167 -8.176 -11.956 1.00 78.50 156 VAL A N 1
ATOM 1282 C CA . VAL A 1 156 ? -8.257 -7.284 -12.358 1.00 78.50 156 VAL A CA 1
ATOM 1283 C C . VAL A 1 156 ? -7.854 -6.587 -13.650 1.00 78.50 156 VAL A C 1
ATOM 1285 O O . VAL A 1 156 ? -6.812 -5.933 -13.707 1.00 78.50 156 VAL A O 1
ATOM 1288 N N . GLU A 1 157 ? -8.662 -6.749 -14.693 1.00 72.94 157 GLU A N 1
ATOM 1289 C CA . GLU A 1 157 ? -8.417 -6.148 -15.999 1.00 72.94 157 GLU A CA 1
ATOM 1290 C C . GLU A 1 157 ? -8.665 -4.631 -15.979 1.00 72.94 157 GLU A C 1
ATOM 1292 O O . GLU A 1 157 ? -9.578 -4.130 -15.312 1.00 72.94 157 GLU A O 1
ATOM 1297 N N . ARG A 1 158 ? -7.816 -3.893 -16.703 1.00 72.31 158 ARG A N 1
ATOM 1298 C CA . ARG A 1 158 ? -7.837 -2.430 -16.806 1.00 72.31 158 ARG A CA 1
ATOM 1299 C C . ARG A 1 158 ? -7.892 -2.015 -18.266 1.00 72.31 158 ARG A C 1
ATOM 1301 O O . ARG A 1 158 ? -7.143 -2.541 -19.079 1.00 72.31 158 ARG A O 1
ATOM 1308 N N . GLU A 1 159 ? -8.748 -1.043 -18.561 1.00 71.31 159 GLU A N 1
ATOM 1309 C CA . GLU A 1 159 ? -8.903 -0.484 -19.909 1.00 71.31 159 GLU A CA 1
ATOM 1310 C C . GLU A 1 159 ? -7.729 0.439 -20.273 1.00 71.31 159 GLU A C 1
ATOM 1312 O O . GLU A 1 159 ? -7.217 0.388 -21.388 1.00 71.31 159 GLU A O 1
ATOM 1317 N N . ASN A 1 160 ? -7.251 1.241 -19.313 1.00 68.12 160 ASN A N 1
ATOM 1318 C CA . ASN A 1 160 ? -6.157 2.186 -19.528 1.00 68.12 160 ASN A CA 1
ATOM 1319 C C . ASN A 1 160 ? -4.800 1.550 -19.200 1.00 68.12 160 ASN A C 1
ATOM 1321 O O . ASN A 1 160 ? -4.539 1.153 -18.059 1.00 68.12 160 ASN A O 1
ATOM 1325 N N . SER A 1 161 ? -3.902 1.506 -20.185 1.00 68.06 161 SER A N 1
ATOM 1326 C CA . SER A 1 161 ? -2.523 1.050 -19.990 1.00 68.06 161 SER A CA 1
ATOM 1327 C C . SER A 1 161 ? -1.749 2.005 -19.077 1.00 68.06 161 SER A C 1
ATOM 1329 O O . SER A 1 161 ? -1.793 3.220 -19.277 1.00 68.06 161 SER A O 1
ATOM 1331 N N . ILE A 1 162 ? -0.978 1.476 -18.119 1.00 70.25 162 ILE A N 1
ATOM 1332 C CA . ILE A 1 162 ? 0.058 2.277 -17.449 1.00 70.25 162 ILE A CA 1
ATOM 1333 C C . ILE A 1 162 ? 1.155 2.537 -18.474 1.00 70.25 162 ILE A C 1
ATOM 1335 O O . ILE A 1 162 ? 1.769 1.591 -18.965 1.00 70.25 162 ILE A O 1
ATOM 1339 N N . GLN A 1 163 ? 1.411 3.805 -18.772 1.00 73.31 163 GLN A N 1
ATOM 1340 C CA . GLN A 1 163 ? 2.610 4.188 -19.501 1.00 73.31 163 GLN A CA 1
ATOM 1341 C C . GLN A 1 163 ? 3.775 4.182 -18.519 1.00 73.31 163 GLN A C 1
ATOM 1343 O O . GLN A 1 163 ? 3.793 4.938 -17.548 1.00 73.31 163 GLN A O 1
ATOM 1348 N N . ILE A 1 164 ? 4.708 3.265 -18.737 1.00 79.94 164 ILE A N 1
ATOM 1349 C CA . ILE A 1 164 ? 5.914 3.143 -17.929 1.00 79.94 164 ILE A CA 1
ATOM 1350 C C . ILE A 1 164 ? 7.007 3.895 -18.678 1.00 79.94 164 ILE A C 1
ATOM 1352 O O . ILE A 1 164 ? 7.330 3.547 -19.807 1.00 79.94 164 ILE A O 1
ATOM 1356 N N . ASP A 1 165 ? 7.571 4.927 -18.063 1.00 83.00 165 ASP A N 1
ATOM 1357 C CA . ASP A 1 165 ? 8.690 5.649 -18.674 1.00 83.00 165 ASP A CA 1
ATOM 1358 C C . ASP A 1 165 ? 10.026 4.942 -18.397 1.00 83.00 165 ASP A C 1
ATOM 1360 O O . ASP A 1 165 ? 10.870 4.808 -19.280 1.00 83.00 165 ASP A O 1
ATOM 1364 N N . GLU A 1 166 ? 10.205 4.401 -17.184 1.00 86.81 166 GLU A N 1
ATOM 1365 C CA . GLU A 1 166 ? 11.433 3.715 -16.782 1.00 86.81 166 GLU A CA 1
ATOM 1366 C C . GLU A 1 166 ? 11.172 2.540 -15.825 1.00 86.81 166 GLU A C 1
ATOM 1368 O O . GLU A 1 166 ? 10.388 2.641 -14.881 1.00 86.81 166 GLU A O 1
ATOM 1373 N N . VAL A 1 167 ? 11.887 1.429 -16.031 1.00 84.56 167 VAL A N 1
ATOM 1374 C CA . VAL A 1 167 ? 11.974 0.302 -15.091 1.00 84.56 167 VAL A CA 1
ATOM 1375 C C . VAL A 1 167 ? 13.367 0.248 -14.470 1.00 84.56 167 VAL A C 1
ATOM 1377 O O . VAL A 1 167 ? 14.379 0.108 -15.161 1.00 84.56 167 VAL A O 1
ATOM 1380 N N . ILE A 1 168 ? 13.421 0.304 -13.138 1.00 86.50 168 ILE A N 1
ATOM 1381 C CA . ILE A 1 168 ? 14.664 0.199 -12.371 1.00 86.50 168 ILE A CA 1
ATOM 1382 C C . ILE A 1 168 ? 14.730 -1.176 -11.710 1.00 86.50 168 ILE A C 1
ATOM 1384 O O . ILE A 1 168 ? 14.037 -1.449 -10.732 1.00 86.50 168 ILE A O 1
ATOM 1388 N N . PHE A 1 169 ? 15.596 -2.048 -12.215 1.00 86.38 169 PHE A N 1
ATOM 1389 C CA . PHE A 1 169 ? 15.804 -3.365 -11.625 1.00 86.38 169 PHE A CA 1
ATOM 1390 C C . PHE A 1 169 ? 16.568 -3.263 -10.305 1.00 86.38 169 PHE A C 1
ATOM 1392 O O . PHE A 1 169 ? 17.521 -2.491 -10.180 1.00 86.38 169 PHE A O 1
ATOM 1399 N N . GLY A 1 170 ? 16.199 -4.088 -9.325 1.00 81.00 170 GLY A N 1
ATOM 1400 C CA . GLY A 1 170 ? 16.939 -4.180 -8.068 1.00 81.00 170 GLY A CA 1
ATOM 1401 C C . GLY A 1 170 ? 18.412 -4.576 -8.284 1.00 81.00 170 GLY A C 1
ATOM 1402 O O . GLY A 1 170 ? 18.736 -5.274 -9.250 1.00 81.00 170 GLY A O 1
ATOM 1403 N N . PRO A 1 171 ? 19.326 -4.207 -7.368 1.00 80.44 171 PRO A N 1
ATOM 1404 C CA . PRO A 1 171 ? 20.765 -4.458 -7.523 1.00 80.44 171 PRO A CA 1
ATOM 1405 C C . PRO A 1 171 ? 21.106 -5.955 -7.637 1.00 80.44 171 PRO A C 1
ATOM 1407 O O . PRO A 1 171 ? 22.052 -6.331 -8.328 1.00 80.44 171 PRO A O 1
ATOM 1410 N N . LYS A 1 172 ? 20.312 -6.826 -6.999 1.00 83.62 172 LYS A N 1
ATOM 1411 C CA . LYS A 1 172 ? 20.458 -8.291 -7.048 1.00 83.62 172 LYS A CA 1
ATOM 1412 C C . LYS A 1 172 ? 19.627 -8.963 -8.147 1.00 83.62 172 LYS A C 1
ATOM 1414 O O . LYS A 1 172 ? 19.661 -10.184 -8.242 1.00 83.62 172 LYS A O 1
ATOM 1419 N N . PHE A 1 173 ? 18.885 -8.208 -8.960 1.00 81.75 173 PHE A N 1
ATOM 1420 C CA . PHE A 1 173 ? 18.085 -8.800 -10.029 1.00 81.75 173 PHE A CA 1
ATOM 1421 C C . PHE A 1 173 ? 19.020 -9.440 -11.072 1.00 81.75 173 PHE A C 1
ATOM 1423 O O . PHE A 1 173 ? 19.906 -8.745 -11.599 1.00 81.75 173 PHE A O 1
ATOM 1430 N N . PRO A 1 174 ? 18.889 -10.754 -11.328 1.00 79.31 174 PRO A N 1
ATOM 1431 C CA . PRO A 1 174 ? 19.751 -11.445 -12.270 1.00 79.31 174 PRO A CA 1
ATOM 1432 C C . PRO A 1 174 ? 19.360 -11.076 -13.703 1.00 79.31 174 PRO A C 1
ATOM 1434 O O . PRO A 1 174 ? 18.180 -11.068 -14.040 1.00 79.31 174 PRO A O 1
ATOM 1437 N N . ASN A 1 175 ? 20.367 -10.788 -14.528 1.00 84.25 175 ASN A N 1
ATOM 1438 C CA . ASN A 1 175 ? 20.278 -10.654 -15.987 1.00 84.25 175 ASN A CA 1
ATOM 1439 C C . ASN A 1 175 ? 19.040 -9.879 -16.493 1.00 84.25 175 ASN A C 1
ATOM 1441 O O . ASN A 1 175 ? 18.191 -10.445 -17.193 1.00 84.25 175 ASN A O 1
ATOM 1445 N N . PRO A 1 176 ? 18.891 -8.588 -16.133 1.00 82.88 176 PRO A N 1
ATOM 1446 C CA . PRO A 1 176 ? 17.763 -7.768 -16.576 1.00 82.88 176 PRO A CA 1
ATOM 1447 C C . PRO A 1 176 ? 17.610 -7.721 -18.105 1.00 82.88 176 PRO A C 1
ATOM 1449 O O . PRO A 1 176 ? 16.489 -7.607 -18.606 1.00 82.88 176 PRO A O 1
ATOM 1452 N N . GLU A 1 177 ? 18.697 -7.896 -18.861 1.00 82.69 177 GLU A N 1
ATOM 1453 C CA . GLU A 1 177 ? 18.708 -8.012 -20.321 1.00 82.69 177 GLU A CA 1
ATOM 1454 C C . GLU A 1 177 ? 17.803 -9.121 -20.881 1.00 82.69 177 GLU A C 1
ATOM 1456 O O . GLU A 1 177 ? 17.334 -8.982 -22.006 1.00 82.69 177 GLU A O 1
ATOM 1461 N N . TYR A 1 178 ? 17.488 -10.176 -20.121 1.00 84.19 178 TYR A N 1
ATOM 1462 C CA . TYR A 1 178 ? 16.570 -11.229 -20.582 1.00 84.19 178 TYR A CA 1
ATOM 1463 C C . TYR A 1 178 ? 15.094 -10.859 -20.434 1.00 84.19 178 TYR A C 1
ATOM 1465 O O . TYR A 1 178 ? 14.254 -11.329 -21.197 1.00 84.19 178 TYR A O 1
ATOM 1473 N N . VAL A 1 179 ? 14.770 -9.992 -19.477 1.00 78.81 179 VAL A N 1
ATOM 1474 C CA . VAL A 1 179 ? 13.394 -9.532 -19.229 1.00 78.81 179 VAL A CA 1
ATOM 1475 C C . VAL A 1 179 ? 13.080 -8.290 -20.062 1.00 78.81 179 VAL A C 1
ATOM 1477 O O . VAL A 1 179 ? 11.945 -8.082 -20.486 1.00 78.81 179 VAL A O 1
ATOM 1480 N N . THR A 1 180 ? 14.098 -7.482 -20.355 1.00 81.69 180 THR A N 1
ATOM 1481 C CA . THR A 1 180 ? 13.961 -6.222 -21.096 1.00 81.69 180 THR A CA 1
ATOM 1482 C C . THR A 1 180 ? 13.253 -6.369 -22.461 1.00 81.69 180 THR A C 1
ATOM 1484 O O . THR A 1 180 ? 12.376 -5.552 -22.747 1.00 81.69 180 THR A O 1
ATOM 1487 N N . PRO A 1 181 ? 13.532 -7.389 -23.306 1.00 83.50 181 PRO A N 1
ATOM 1488 C CA . PRO A 1 181 ? 12.801 -7.599 -24.557 1.00 83.50 181 PRO A CA 1
ATOM 1489 C C . PRO A 1 181 ? 11.302 -7.824 -24.354 1.00 83.50 181 PRO A C 1
ATOM 1491 O O . PRO A 1 181 ? 10.511 -7.306 -25.134 1.00 83.50 181 PRO A O 1
ATOM 1494 N N . LEU A 1 182 ? 10.912 -8.543 -23.295 1.00 81.19 182 LEU A N 1
ATOM 1495 C CA . LEU A 1 182 ? 9.505 -8.790 -22.964 1.00 81.19 182 LEU A CA 1
ATOM 1496 C C . LEU A 1 182 ? 8.801 -7.492 -22.557 1.00 81.19 182 LEU A C 1
ATOM 1498 O O . LEU A 1 182 ? 7.686 -7.238 -22.995 1.00 81.19 182 LEU A O 1
ATOM 1502 N N . LEU A 1 183 ? 9.472 -6.634 -21.785 1.00 79.94 183 LEU A N 1
ATOM 1503 C CA . LEU A 1 183 ? 8.941 -5.316 -21.424 1.00 79.94 183 LEU A CA 1
ATOM 1504 C C . LEU A 1 183 ? 8.766 -4.413 -22.654 1.00 79.94 183 LEU A C 1
ATOM 1506 O O . LEU A 1 183 ? 7.763 -3.717 -22.759 1.00 79.94 183 LEU A O 1
ATOM 1510 N N . LYS A 1 184 ? 9.675 -4.484 -23.636 1.00 81.06 184 LYS A N 1
ATOM 1511 C CA . LYS A 1 184 ? 9.548 -3.742 -24.906 1.00 81.06 184 LYS A CA 1
ATOM 1512 C C . LYS A 1 184 ? 8.389 -4.205 -25.793 1.00 81.06 184 LYS A C 1
ATOM 1514 O O . LYS A 1 184 ? 8.013 -3.470 -26.706 1.00 81.06 184 LYS A O 1
ATOM 1519 N N . LEU A 1 185 ? 7.830 -5.396 -25.556 1.00 80.25 185 LEU A N 1
ATOM 1520 C CA . LEU A 1 185 ? 6.577 -5.816 -26.195 1.00 80.25 185 LEU A CA 1
ATOM 1521 C C . LEU A 1 185 ? 5.373 -5.042 -25.642 1.00 80.25 185 LEU A C 1
ATOM 1523 O O . LEU A 1 185 ? 4.396 -4.880 -26.365 1.00 80.25 185 LEU A O 1
ATOM 1527 N N . LEU A 1 186 ? 5.452 -4.566 -24.393 1.00 76.25 186 LEU A N 1
ATOM 1528 C CA . LEU A 1 186 ? 4.415 -3.743 -23.767 1.00 76.25 186 LEU A CA 1
ATOM 1529 C C . LEU A 1 186 ? 4.483 -2.305 -24.288 1.00 76.25 186 LEU A C 1
ATOM 1531 O O . LEU A 1 186 ? 3.487 -1.778 -24.769 1.00 76.25 186 LEU A O 1
ATOM 1535 N N . ASP A 1 187 ? 5.669 -1.695 -24.232 1.00 80.62 187 ASP A N 1
ATOM 1536 C CA . ASP A 1 187 ? 5.939 -0.395 -24.844 1.00 80.62 187 ASP A CA 1
ATOM 1537 C C . ASP A 1 187 ? 7.426 -0.281 -25.214 1.00 80.62 187 ASP A C 1
ATOM 1539 O O . ASP A 1 187 ? 8.331 -0.470 -24.398 1.00 80.62 187 ASP A O 1
ATOM 1543 N N . LYS A 1 188 ? 7.690 0.049 -26.481 1.00 84.00 188 LYS A N 1
ATOM 1544 C CA . LYS A 1 188 ? 9.045 0.178 -27.031 1.00 84.00 188 LYS A CA 1
ATOM 1545 C C . LYS A 1 188 ? 9.817 1.365 -26.449 1.00 84.00 188 LYS A C 1
ATOM 1547 O O . LYS A 1 188 ? 11.038 1.392 -26.601 1.00 84.00 188 LYS A O 1
ATOM 1552 N N . LYS A 1 189 ? 9.130 2.337 -25.838 1.00 86.44 189 LYS A N 1
ATOM 1553 C CA . LYS A 1 189 ? 9.720 3.567 -25.288 1.00 86.44 189 LYS A CA 1
ATOM 1554 C C . LYS A 1 189 ? 10.213 3.433 -23.845 1.00 86.44 189 LYS A C 1
ATOM 1556 O O . LYS A 1 189 ? 10.896 4.338 -23.384 1.00 86.44 189 LYS A O 1
ATOM 1561 N N . ILE A 1 190 ? 9.920 2.321 -23.165 1.00 87.56 190 ILE A N 1
ATOM 1562 C CA . ILE A 1 190 ? 10.337 2.096 -21.775 1.00 87.56 190 ILE A CA 1
ATOM 1563 C C . ILE A 1 190 ? 11.870 2.112 -21.667 1.00 87.56 190 ILE A C 1
ATOM 1565 O O . ILE A 1 190 ? 12.563 1.285 -22.275 1.00 87.56 190 ILE A O 1
ATOM 1569 N N . ASN A 1 191 ? 12.396 3.007 -20.833 1.00 88.56 191 ASN A N 1
ATOM 1570 C CA . ASN A 1 191 ? 13.794 3.017 -20.418 1.00 88.56 191 ASN A CA 1
ATOM 1571 C C . ASN A 1 191 ? 14.048 1.962 -19.335 1.00 88.56 191 ASN A C 1
ATOM 1573 O O . ASN A 1 191 ? 13.157 1.576 -18.579 1.00 88.56 191 ASN A O 1
ATOM 1577 N N . TYR A 1 192 ? 15.281 1.476 -19.235 1.00 86.62 192 TYR A N 1
ATOM 1578 C CA . TYR A 1 192 ? 15.640 0.464 -18.247 1.00 86.62 192 TYR A CA 1
ATOM 1579 C C . TYR A 1 192 ? 17.024 0.717 -17.675 1.00 86.62 192 TYR A C 1
ATOM 1581 O O . TYR A 1 192 ? 17.981 0.986 -18.402 1.00 86.62 192 TYR A O 1
ATOM 1589 N N . LYS A 1 193 ? 17.143 0.567 -16.356 1.00 88.56 193 LYS A N 1
ATOM 1590 C CA . LYS A 1 193 ? 18.434 0.605 -15.667 1.00 88.56 193 LYS A CA 1
ATOM 1591 C C . LYS A 1 193 ? 18.473 -0.365 -14.501 1.00 88.56 193 LYS A C 1
ATOM 1593 O O . LYS A 1 193 ? 17.449 -0.793 -13.975 1.00 88.56 193 LYS A O 1
ATOM 1598 N N . LYS A 1 194 ? 19.684 -0.707 -14.076 1.00 84.25 194 LYS A N 1
ATOM 1599 C CA . LYS A 1 194 ? 19.916 -1.466 -12.849 1.00 84.25 194 LYS A CA 1
ATOM 1600 C C . LYS A 1 194 ? 20.237 -0.492 -11.724 1.00 84.25 194 LYS A C 1
ATOM 1602 O O . LYS A 1 194 ? 21.095 0.374 -11.884 1.00 84.25 194 LYS A O 1
ATOM 1607 N N . SER A 1 195 ? 19.547 -0.626 -10.597 1.00 80.62 195 SER A N 1
ATOM 1608 C CA . SER A 1 195 ? 19.797 0.192 -9.416 1.00 80.62 195 SER A CA 1
ATOM 1609 C C . SER A 1 195 ? 21.221 -0.024 -8.910 1.00 80.62 195 SER A C 1
ATOM 1611 O O . SER A 1 195 ? 21.671 -1.158 -8.733 1.00 80.62 195 SER A O 1
ATOM 1613 N N . THR A 1 196 ? 21.918 1.079 -8.655 1.00 81.44 196 THR A N 1
ATOM 1614 C CA . THR A 1 196 ? 23.248 1.110 -8.033 1.00 81.44 196 THR A CA 1
ATOM 1615 C C . THR A 1 196 ? 23.174 1.206 -6.507 1.00 81.44 196 THR A C 1
ATOM 1617 O O . THR A 1 196 ? 24.202 1.132 -5.830 1.00 81.44 196 THR A O 1
ATOM 1620 N N . ILE A 1 197 ? 21.968 1.348 -5.945 1.00 76.00 197 ILE A N 1
ATOM 1621 C CA . ILE A 1 197 ? 21.745 1.430 -4.502 1.00 76.00 197 ILE A CA 1
ATOM 1622 C C . ILE A 1 197 ? 22.051 0.063 -3.888 1.00 76.00 197 ILE A C 1
ATOM 1624 O O . ILE A 1 197 ? 21.452 -0.948 -4.253 1.00 76.00 197 ILE A O 1
ATOM 1628 N N . LYS A 1 198 ? 22.997 0.023 -2.945 1.00 69.12 198 LYS A N 1
ATOM 1629 C CA . LYS A 1 198 ? 23.336 -1.203 -2.216 1.00 69.12 198 LYS A CA 1
ATOM 1630 C C . LYS A 1 198 ? 22.195 -1.568 -1.266 1.00 69.12 198 LYS A C 1
ATOM 1632 O O . LYS A 1 198 ? 21.702 -0.716 -0.531 1.00 69.12 198 LYS A O 1
ATOM 1637 N N . PHE A 1 199 ? 21.808 -2.839 -1.279 1.00 57.81 199 PHE A N 1
ATOM 1638 C CA . PHE A 1 199 ? 20.888 -3.403 -0.294 1.00 57.81 199 PHE A CA 1
ATOM 1639 C C . PHE A 1 199 ? 21.512 -3.262 1.106 1.00 57.81 199 PHE A C 1
ATOM 1641 O O . PHE A 1 199 ? 22.698 -3.571 1.254 1.00 57.81 199 PHE A O 1
ATOM 1648 N N . ARG A 1 200 ? 20.752 -2.745 2.079 1.00 57.97 200 ARG A N 1
ATOM 1649 C CA . ARG A 1 200 ? 21.180 -2.667 3.485 1.00 57.97 200 ARG A CA 1
ATOM 1650 C C . ARG A 1 200 ? 21.001 -4.004 4.185 1.00 57.97 200 ARG A C 1
ATOM 1652 O O . ARG A 1 200 ? 20.004 -4.688 3.876 1.00 57.97 200 ARG A O 1
#

Radius of gyration: 25.35 Å; chains: 1; bounding box: 68×72×51 Å

Secondary structure (DSSP, 8-state):
---------------------------------------S-GGGGTT--EEEEPEEEEEETTEEEEEP-TTS-HHHHHHHHHHHHHHHHHHHHHTT---HHHHHHHHHHHHHHHTTEEEGGGGGG--EEEE------TT-TTEEEE-TTSS-EEEE--SSPP--SEEEE-TT-S-HHHHHHHHHHH-TT-EEEE--PPP-

pLDDT: mean 71.77, std 22.69, range [25.59, 95.56]

Foldseek 3Di:
DDDDDDDDDDDPDDDDDDDDDDDDDDDDDDDDDDDDDPDPDPPVQQADWDKAFAWAWDDDPLATATDDDPVDDPVRRVVVRVVVRVLVVVVVVVVPDPDPVSVVVNVVVCVVCVVRYDHPVCRVVSDMDTDGDHDPPPPGPQWDWDPPVVDIDIGGDHPDDPDAQEDEAEQPDPDVVVCVVVVVVSPVNYHYDYDPDDDD